Protein AF-A0A7D9EKH5-F1 (afdb_monomer)

Structure (mmCIF, N/CA/C/O backbone):
data_AF-A0A7D9EKH5-F1
#
_entry.id   AF-A0A7D9EKH5-F1
#
loop_
_atom_site.group_PDB
_atom_site.id
_atom_site.type_symbol
_atom_site.label_atom_id
_atom_site.label_alt_id
_atom_site.label_comp_id
_atom_site.label_asym_id
_atom_site.label_entity_id
_atom_site.label_seq_id
_atom_site.pdbx_PDB_ins_code
_atom_site.Cartn_x
_atom_site.Cartn_y
_atom_site.Cartn_z
_atom_site.occupancy
_atom_site.B_iso_or_equiv
_atom_site.auth_seq_id
_atom_site.auth_comp_id
_atom_site.auth_asym_id
_atom_site.auth_atom_id
_atom_site.pdbx_PDB_model_num
ATOM 1 N N . MET A 1 1 ? -16.645 55.909 6.758 1.00 36.16 1 MET A N 1
ATOM 2 C CA . MET A 1 1 ? -16.279 55.077 5.588 1.00 36.16 1 MET A CA 1
ATOM 3 C C . MET A 1 1 ? -15.658 53.780 6.092 1.00 36.16 1 MET A C 1
ATOM 5 O O . MET A 1 1 ? -14.509 53.797 6.507 1.00 36.16 1 MET A O 1
ATOM 9 N N . SER A 1 2 ? -16.418 52.683 6.138 1.00 38.28 2 SER A N 1
ATOM 10 C CA . SER A 1 2 ? -15.904 51.379 6.582 1.00 38.28 2 SER A CA 1
ATOM 11 C C . SER A 1 2 ? -15.621 50.520 5.350 1.00 38.28 2 SER A C 1
ATOM 13 O O . SER A 1 2 ? -16.537 50.198 4.596 1.00 38.28 2 SER A O 1
ATOM 15 N N . LYS A 1 3 ? -14.344 50.221 5.082 1.00 39.62 3 LYS A N 1
ATOM 16 C CA . LYS A 1 3 ? -13.941 49.350 3.969 1.00 39.62 3 LYS A CA 1
ATOM 17 C C . LYS A 1 3 ? -14.142 47.897 4.395 1.00 39.62 3 LYS A C 1
ATOM 19 O O . LYS A 1 3 ? -13.360 47.362 5.176 1.00 39.62 3 LYS A O 1
ATOM 24 N N . GLY A 1 4 ? -15.196 47.272 3.871 1.00 37.62 4 GLY A N 1
ATOM 25 C CA . GLY A 1 4 ? -15.455 45.844 4.022 1.00 37.62 4 GLY A CA 1
ATOM 26 C C . GLY A 1 4 ? -14.289 45.009 3.489 1.00 37.62 4 GLY A C 1
ATOM 27 O O . GLY A 1 4 ? -13.838 45.180 2.354 1.00 37.62 4 GLY A O 1
ATOM 28 N N . LYS A 1 5 ? -13.782 44.111 4.334 1.00 44.31 5 LYS A N 1
ATOM 29 C CA . LYS A 1 5 ? -12.710 43.169 4.012 1.00 44.31 5 LYS A CA 1
ATOM 30 C C . LYS A 1 5 ? -13.292 42.076 3.114 1.00 44.31 5 LYS A C 1
ATOM 32 O O . LYS A 1 5 ? -14.068 41.243 3.567 1.00 44.31 5 LYS A O 1
ATOM 37 N N . ARG A 1 6 ? -12.940 42.110 1.827 1.00 42.06 6 ARG A N 1
ATOM 38 C CA . ARG A 1 6 ? -13.351 41.116 0.828 1.00 42.06 6 ARG A CA 1
ATOM 39 C C . ARG A 1 6 ? -12.664 39.787 1.149 1.00 42.06 6 ARG A C 1
ATOM 41 O O . ARG A 1 6 ? -11.473 39.624 0.888 1.00 42.06 6 ARG A O 1
ATOM 48 N N . THR A 1 7 ? -13.393 38.855 1.753 1.00 42.66 7 THR A N 1
ATOM 49 C CA . THR A 1 7 ? -12.961 37.464 1.885 1.00 42.66 7 THR A CA 1
ATOM 50 C C . THR A 1 7 ? -12.875 36.859 0.488 1.00 42.66 7 THR A C 1
ATOM 52 O O . THR A 1 7 ? -13.834 36.849 -0.283 1.00 42.66 7 THR A O 1
ATOM 55 N N . LYS A 1 8 ? -11.676 36.407 0.121 1.00 43.56 8 LYS A N 1
ATOM 56 C CA . LYS A 1 8 ? -11.441 35.660 -1.110 1.00 43.56 8 LYS A CA 1
ATOM 57 C C . LYS A 1 8 ? -12.032 34.268 -0.904 1.00 43.56 8 LYS A C 1
ATOM 59 O O . LYS A 1 8 ? -11.394 33.414 -0.302 1.00 43.56 8 LYS A O 1
ATOM 64 N N . SER A 1 9 ? -13.272 34.081 -1.350 1.00 45.53 9 SER A N 1
ATOM 65 C CA . SER A 1 9 ? -13.870 32.761 -1.543 1.00 45.53 9 SER A CA 1
ATOM 66 C C . SER A 1 9 ? -12.926 31.951 -2.431 1.00 45.53 9 SER A C 1
ATOM 68 O O . SER A 1 9 ? -12.763 32.278 -3.607 1.00 45.53 9 SER A O 1
ATOM 70 N N . GLY A 1 10 ? -12.265 30.939 -1.869 1.00 43.47 10 GLY A N 1
ATOM 71 C CA . GLY A 1 10 ? -11.608 29.912 -2.669 1.00 43.47 10 GLY A CA 1
ATOM 72 C C . GLY A 1 10 ? -12.666 29.260 -3.552 1.00 43.47 10 GLY A C 1
ATOM 73 O O . GLY A 1 10 ? -13.739 28.903 -3.070 1.00 43.47 10 GLY A O 1
ATOM 74 N N . SER A 1 11 ? -12.417 29.197 -4.856 1.00 42.53 11 SER A N 1
ATOM 75 C CA . SER A 1 11 ? -13.322 28.535 -5.790 1.00 42.53 11 SER A CA 1
ATOM 76 C C . SER A 1 11 ? -13.381 27.047 -5.447 1.00 42.53 11 SER A C 1
ATOM 78 O O . SER A 1 11 ? -12.340 26.400 -5.335 1.00 42.53 11 SER A O 1
ATOM 80 N N . ALA A 1 12 ? -14.586 26.488 -5.319 1.00 50.44 12 ALA A N 1
ATOM 81 C CA . ALA A 1 12 ? -14.809 25.060 -5.076 1.00 50.44 12 ALA A CA 1
ATOM 82 C C . ALA A 1 12 ? -14.187 24.145 -6.158 1.00 50.44 12 ALA A C 1
ATOM 84 O O . ALA A 1 12 ? -14.105 22.935 -5.973 1.00 50.44 12 ALA A O 1
ATOM 85 N N . HIS A 1 13 ? -13.728 24.708 -7.283 1.00 46.59 13 HIS A N 1
ATOM 86 C CA . HIS A 1 13 ? -13.024 23.975 -8.334 1.00 46.59 13 HIS A CA 1
ATOM 87 C C . HIS A 1 13 ? -11.602 23.528 -7.968 1.00 46.59 13 HIS A C 1
ATOM 89 O O . HIS A 1 13 ? -11.183 22.479 -8.453 1.00 46.59 13 HIS A O 1
ATOM 95 N N . ASP A 1 14 ? -10.872 24.244 -7.107 1.00 52.69 14 ASP A N 1
ATOM 96 C CA . ASP A 1 14 ? -9.504 23.832 -6.744 1.00 52.69 14 ASP A CA 1
ATOM 97 C C . ASP A 1 14 ? -9.488 22.677 -5.726 1.00 52.69 14 ASP A C 1
ATOM 99 O O . ASP A 1 14 ? -8.579 21.847 -5.742 1.00 52.69 14 ASP A O 1
ATOM 103 N N . ILE A 1 15 ? -10.531 22.564 -4.894 1.00 56.22 15 ILE A N 1
ATOM 104 C CA . ILE A 1 15 ? -10.648 21.542 -3.836 1.00 56.22 15 ILE A CA 1
AT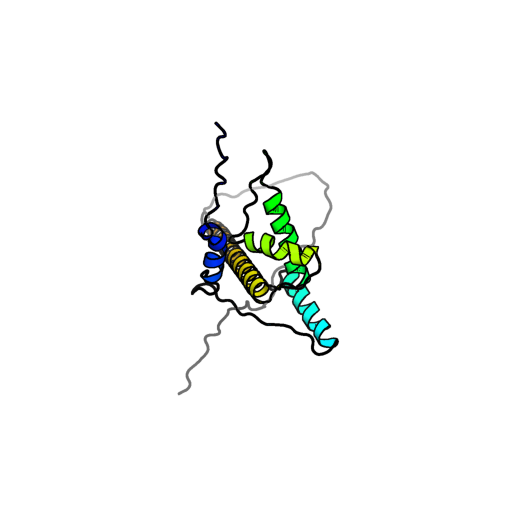OM 105 C C . ILE A 1 15 ? -10.763 20.120 -4.417 1.00 56.22 15 ILE A C 1
ATOM 107 O O . ILE A 1 15 ? -10.287 19.167 -3.804 1.00 56.22 15 ILE A O 1
ATOM 111 N N . ASN A 1 16 ? -11.299 19.978 -5.635 1.00 70.00 16 ASN A N 1
ATOM 112 C CA . ASN A 1 16 ? -11.576 18.675 -6.255 1.00 70.00 16 ASN A CA 1
ATOM 113 C C . ASN A 1 16 ? -10.519 18.233 -7.279 1.00 70.00 16 ASN A C 1
ATOM 115 O O . ASN A 1 16 ? -10.684 17.202 -7.934 1.00 70.00 16 ASN A O 1
ATOM 119 N N . LYS A 1 17 ? -9.437 19.000 -7.474 1.00 86.94 17 LYS A N 1
ATOM 120 C CA . LYS A 1 17 ? -8.462 18.699 -8.534 1.00 86.94 17 LYS A CA 1
ATOM 121 C C . LYS A 1 17 ? -7.712 17.388 -8.282 1.00 86.94 17 LYS A C 1
ATOM 123 O O . LYS A 1 17 ? -7.628 16.559 -9.187 1.00 86.94 17 LYS A O 1
ATOM 128 N N . TRP A 1 18 ? -7.188 17.196 -7.070 1.00 91.50 18 TRP A N 1
ATOM 129 C CA . TRP A 1 18 ? -6.483 15.964 -6.693 1.00 91.50 18 TRP A CA 1
ATOM 130 C C . TRP A 1 18 ? -7.432 14.759 -6.719 1.00 91.50 18 TRP A C 1
ATOM 132 O O . TRP A 1 18 ? -7.045 13.680 -7.155 1.00 91.50 18 TRP A O 1
ATOM 142 N N . GLU A 1 19 ? -8.689 14.956 -6.315 1.00 93.75 19 GLU A N 1
ATOM 143 C CA . GLU A 1 19 ? -9.693 13.898 -6.252 1.00 93.75 19 GLU A CA 1
ATOM 144 C C . GLU A 1 19 ? -10.082 13.415 -7.650 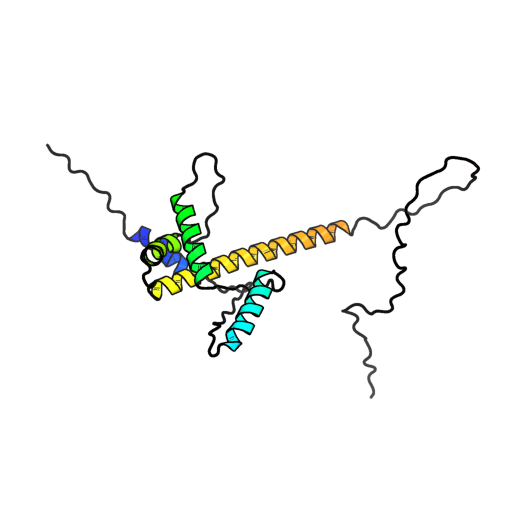1.00 93.75 19 GLU A C 1
ATOM 146 O O . GLU A 1 19 ? -10.019 12.218 -7.931 1.00 93.75 19 GLU A O 1
ATOM 151 N N . ASN A 1 20 ? -10.416 14.341 -8.554 1.00 94.25 20 ASN A N 1
ATOM 152 C CA . ASN A 1 20 ? -10.715 14.009 -9.945 1.00 94.25 20 ASN A CA 1
ATOM 153 C C . ASN A 1 20 ? -9.511 13.349 -10.627 1.00 94.25 20 ASN A C 1
ATOM 155 O O . ASN A 1 20 ? -9.676 12.346 -11.322 1.00 94.25 20 ASN A O 1
ATOM 159 N N . GLY A 1 21 ? -8.300 13.861 -10.375 1.00 95.62 21 GLY A N 1
ATOM 160 C CA . GLY A 1 21 ? -7.058 13.260 -10.860 1.00 95.62 21 GLY A CA 1
ATOM 161 C C . GLY A 1 21 ? -6.878 11.824 -10.364 1.00 95.62 21 GLY A C 1
ATOM 162 O O . GLY A 1 21 ? -6.653 10.922 -11.167 1.00 95.62 21 GLY A O 1
ATOM 163 N N . LEU A 1 22 ? -7.081 11.576 -9.069 1.00 96.38 22 LEU A N 1
ATOM 164 C CA . LEU A 1 22 ? -7.003 10.241 -8.478 1.00 96.38 22 LEU A CA 1
ATOM 165 C C . LEU A 1 22 ? -8.047 9.292 -9.080 1.00 96.38 22 LEU A C 1
ATOM 167 O O . LEU A 1 22 ? -7.736 8.140 -9.386 1.00 96.38 22 LEU A O 1
ATOM 171 N N . VAL A 1 23 ? -9.285 9.749 -9.281 1.00 94.94 23 VAL A N 1
ATOM 172 C CA . VAL A 1 23 ? -10.363 8.944 -9.882 1.00 94.94 23 VAL A CA 1
ATOM 173 C C . VAL A 1 23 ? -10.055 8.593 -11.338 1.00 94.94 23 VAL A C 1
ATOM 175 O O . VAL A 1 23 ? -10.292 7.454 -11.739 1.00 94.94 23 VAL A O 1
ATOM 178 N N . GLN A 1 24 ? -9.456 9.504 -12.101 1.00 95.38 24 GLN A N 1
ATOM 179 C CA . GLN A 1 24 ? -9.089 9.277 -13.502 1.00 95.38 24 GLN A CA 1
ATOM 180 C C . GLN A 1 24 ? -7.763 8.523 -13.675 1.00 95.38 24 GLN A C 1
ATOM 182 O O . GLN A 1 24 ? -7.551 7.896 -14.711 1.00 95.38 24 GLN A O 1
ATOM 187 N N . ALA A 1 25 ? -6.889 8.531 -12.666 1.00 95.25 25 ALA A N 1
ATOM 188 C CA . ALA A 1 25 ? -5.583 7.890 -12.738 1.00 95.25 25 ALA A CA 1
ATOM 189 C C . ALA A 1 25 ? -5.691 6.394 -13.072 1.00 95.25 25 ALA A C 1
ATOM 191 O O . ALA A 1 25 ? -6.472 5.643 -12.473 1.00 95.25 25 ALA A O 1
ATOM 192 N N . VAL A 1 26 ? -4.872 5.956 -14.024 1.00 92.56 26 VAL A N 1
ATOM 193 C CA . VAL A 1 26 ? -4.887 4.590 -14.543 1.00 92.56 26 VAL A CA 1
ATOM 194 C C . VAL A 1 26 ? -3.969 3.703 -13.702 1.00 92.56 26 VAL A C 1
ATOM 196 O O . VAL A 1 26 ? -2.755 3.909 -13.628 1.00 92.56 26 VAL A O 1
ATOM 199 N N . VAL A 1 27 ? -4.553 2.687 -13.064 1.00 90.75 27 VAL A N 1
ATOM 200 C CA . VAL A 1 27 ? -3.792 1.707 -12.271 1.00 90.75 27 VAL A CA 1
ATOM 201 C C . VAL A 1 27 ? -3.167 0.641 -13.173 1.00 90.75 27 VAL A C 1
ATOM 203 O O . VAL A 1 27 ? -2.002 0.317 -12.991 1.00 90.75 27 VAL A O 1
ATOM 206 N N . ASN A 1 28 ? -3.904 0.124 -14.159 1.00 90.50 28 ASN A N 1
ATOM 207 C CA . ASN A 1 28 ? -3.425 -0.912 -15.079 1.00 90.50 28 ASN A CA 1
ATOM 208 C C . ASN A 1 28 ? -2.967 -0.312 -16.406 1.00 90.50 28 ASN A C 1
ATOM 210 O O . ASN A 1 28 ? -3.762 0.315 -17.097 1.00 90.50 28 ASN A O 1
ATOM 214 N N . GLU A 1 29 ? -1.724 -0.570 -16.784 1.00 88.12 29 GLU A N 1
ATOM 215 C CA . GLU A 1 29 ? -1.131 -0.161 -18.057 1.00 88.12 29 GLU A CA 1
ATOM 216 C C . GLU A 1 29 ? -0.624 -1.385 -18.829 1.00 88.12 29 GLU A C 1
ATOM 218 O O . GLU A 1 29 ? -0.500 -2.484 -18.285 1.00 88.12 29 GLU A O 1
ATOM 223 N N . ASP A 1 30 ? -0.284 -1.207 -20.104 1.00 85.38 30 ASP A N 1
ATOM 224 C CA . ASP A 1 30 ? 0.171 -2.315 -20.954 1.00 85.38 30 ASP A CA 1
ATOM 225 C C . ASP A 1 30 ? 1.436 -2.994 -20.412 1.00 85.38 30 ASP A C 1
ATOM 227 O O . ASP A 1 30 ? 1.551 -4.221 -20.434 1.00 85.38 30 ASP A O 1
ATOM 231 N N . ALA A 1 31 ? 2.364 -2.201 -19.870 1.00 84.00 31 ALA A N 1
ATOM 232 C CA . ALA A 1 31 ? 3.624 -2.678 -19.305 1.00 84.00 31 ALA A CA 1
ATOM 233 C C . ALA A 1 31 ? 3.529 -3.081 -17.820 1.00 84.00 31 ALA A C 1
ATOM 235 O O . ALA A 1 31 ? 4.479 -3.661 -17.291 1.00 84.00 31 ALA A O 1
ATOM 236 N N . TRP A 1 32 ? 2.415 -2.778 -17.141 1.00 88.75 32 TRP A N 1
ATOM 237 C CA . TRP A 1 32 ? 2.241 -3.042 -15.712 1.00 88.75 32 TRP A CA 1
ATOM 238 C C . TRP A 1 32 ? 0.784 -3.353 -15.366 1.00 88.75 32 TRP A C 1
ATOM 240 O O . TRP A 1 32 ? -0.094 -2.497 -15.467 1.00 88.75 32 TRP A O 1
ATOM 250 N N . LYS A 1 33 ? 0.527 -4.578 -14.903 1.00 89.69 33 LYS A N 1
ATOM 251 C CA . LYS A 1 33 ? -0.813 -5.044 -14.529 1.00 89.69 33 LYS A CA 1
ATOM 252 C C . LYS A 1 33 ? -0.847 -5.436 -13.061 1.00 89.69 33 LYS A C 1
ATOM 254 O O . LYS A 1 33 ? 0.055 -6.120 -12.580 1.00 89.69 33 LYS A O 1
ATOM 259 N N . THR A 1 34 ? -1.913 -5.050 -12.370 1.00 89.94 34 THR A N 1
ATOM 260 C CA . THR A 1 34 ? -2.164 -5.434 -10.982 1.00 89.94 34 THR A CA 1
ATOM 261 C C . THR A 1 34 ? -3.163 -6.584 -10.894 1.00 89.94 34 THR A C 1
ATOM 263 O O . THR A 1 34 ? -4.104 -6.677 -11.679 1.00 89.94 34 THR A O 1
ATOM 266 N N . CYS A 1 35 ? -2.962 -7.462 -9.915 1.00 91.62 35 CYS A N 1
ATOM 267 C CA . CYS A 1 35 ? -3.921 -8.478 -9.496 1.00 91.62 35 CYS A CA 1
ATOM 268 C C . CYS A 1 35 ? -4.138 -8.301 -7.994 1.00 91.62 35 CYS A C 1
ATOM 270 O O . CYS A 1 35 ? -3.179 -8.353 -7.224 1.00 91.62 35 CYS A O 1
ATOM 272 N N . VAL A 1 36 ? -5.386 -8.072 -7.587 1.00 91.94 36 VAL A N 1
ATOM 273 C CA . VAL A 1 36 ? -5.743 -7.812 -6.189 1.00 91.94 36 VAL A CA 1
ATOM 274 C C . VAL A 1 36 ? -6.488 -9.018 -5.638 1.00 91.94 36 VAL A C 1
ATOM 276 O O . VAL A 1 36 ? -7.474 -9.460 -6.222 1.00 91.94 36 VAL A O 1
ATOM 279 N N . PHE A 1 37 ? -6.021 -9.527 -4.500 1.00 92.62 37 PHE A N 1
ATOM 280 C CA . PHE A 1 37 ? -6.654 -10.616 -3.763 1.00 92.62 37 PHE A CA 1
ATOM 281 C C . PHE A 1 37 ? -6.992 -10.130 -2.358 1.00 92.62 37 PHE A C 1
ATOM 283 O O . PHE A 1 37 ? -6.148 -9.538 -1.685 1.00 92.62 37 PHE A O 1
ATOM 290 N N . PHE A 1 38 ? -8.216 -10.400 -1.914 1.00 90.81 38 PHE A N 1
ATOM 291 C CA . PHE A 1 38 ? -8.628 -10.167 -0.536 1.00 90.81 38 PHE A CA 1
ATOM 292 C C . PHE A 1 38 ? -8.430 -11.456 0.249 1.00 90.81 38 PHE A C 1
ATOM 294 O O . PHE A 1 38 ? -8.993 -12.493 -0.096 1.00 90.81 38 PHE A O 1
ATOM 301 N N . LEU A 1 39 ? -7.607 -11.389 1.291 1.00 90.62 39 LEU A N 1
ATOM 302 C CA . LEU A 1 39 ? -7.389 -12.497 2.209 1.00 90.62 39 LEU A CA 1
ATOM 303 C C . LEU A 1 39 ? -8.219 -12.233 3.461 1.00 90.62 39 LEU A C 1
ATOM 305 O O . LEU A 1 39 ? -7.976 -11.261 4.173 1.00 90.62 39 LEU A O 1
ATOM 309 N N . ILE A 1 40 ? -9.216 -13.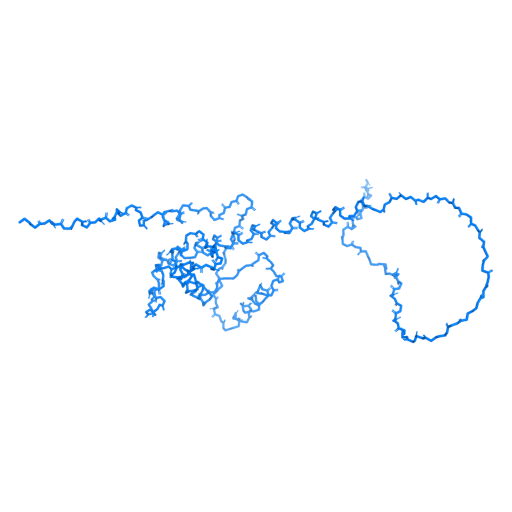082 3.695 1.00 87.62 40 ILE A N 1
ATOM 310 C CA . ILE A 1 40 ? -10.094 -13.024 4.863 1.00 87.62 40 ILE A CA 1
ATOM 311 C C . ILE A 1 40 ? -9.972 -14.374 5.563 1.00 87.62 40 ILE A C 1
ATOM 313 O O . ILE A 1 40 ? -10.188 -15.410 4.937 1.00 87.62 40 ILE A O 1
ATOM 317 N N . SER A 1 41 ? -9.595 -14.364 6.841 1.00 90.75 41 SER A N 1
ATOM 318 C CA . SER A 1 41 ? -9.585 -15.576 7.663 1.00 90.75 41 SER A CA 1
ATOM 319 C C . SER A 1 41 ? -11.027 -16.004 7.934 1.00 90.75 41 SER A C 1
ATOM 321 O O . SER A 1 41 ? -11.815 -15.228 8.471 1.00 90.75 41 SER A O 1
ATOM 323 N N . ASN A 1 42 ? -11.372 -17.229 7.537 1.00 92.19 42 ASN A N 1
ATOM 324 C CA . ASN A 1 42 ? -12.648 -17.863 7.867 1.00 92.19 42 ASN A CA 1
ATOM 325 C C . ASN A 1 42 ? -12.503 -18.743 9.118 1.00 92.19 42 ASN A C 1
ATOM 327 O O . ASN A 1 42 ? -13.442 -18.904 9.893 1.00 92.19 42 ASN A O 1
ATOM 331 N N . LYS A 1 43 ? -11.306 -19.305 9.326 1.00 94.38 43 LYS A N 1
ATOM 332 C CA . LYS A 1 43 ? -10.940 -20.084 10.512 1.00 94.38 43 LYS A CA 1
ATOM 333 C C . LYS A 1 43 ? -9.612 -19.602 11.105 1.00 94.38 43 LYS A C 1
ATOM 335 O O . LYS A 1 43 ? -8.793 -19.042 10.368 1.00 94.38 43 LYS A O 1
ATOM 340 N N . PRO A 1 44 ? -9.354 -19.832 12.408 1.00 90.31 44 PRO A N 1
ATOM 341 C CA . PRO A 1 44 ? -8.112 -19.418 13.059 1.00 90.31 44 PRO A CA 1
ATOM 342 C C . PRO A 1 44 ? -6.844 -19.881 12.332 1.00 90.31 44 PRO A C 1
ATOM 344 O O . PRO A 1 44 ? -5.882 -19.118 12.255 1.00 90.31 44 PRO A O 1
ATOM 347 N N . GLU A 1 45 ? -6.858 -21.079 11.746 1.00 92.62 45 GLU A N 1
ATOM 348 C CA . GLU A 1 45 ? -5.727 -21.673 11.027 1.00 92.62 45 GLU A CA 1
ATOM 349 C C . GLU A 1 45 ? -5.349 -20.884 9.765 1.00 92.62 45 GLU A C 1
ATOM 351 O O . GLU A 1 45 ? -4.170 -20.822 9.408 1.00 92.62 45 GLU A O 1
ATOM 356 N N . ASP A 1 46 ? -6.312 -20.208 9.128 1.00 93.81 46 ASP A N 1
ATOM 357 C CA . ASP A 1 46 ? -6.053 -19.366 7.956 1.00 93.81 46 ASP A CA 1
ATOM 358 C C . ASP A 1 46 ? -5.085 -18.228 8.305 1.00 93.81 46 ASP A C 1
ATOM 360 O O . ASP A 1 46 ? -4.253 -17.840 7.483 1.00 93.81 46 ASP A O 1
ATOM 364 N N . ASN A 1 47 ? -5.131 -17.728 9.548 1.00 92.12 47 ASN A N 1
ATOM 365 C CA . ASN A 1 47 ? -4.230 -16.669 10.003 1.00 92.12 47 ASN A CA 1
ATOM 366 C C . ASN A 1 47 ? -2.770 -17.117 9.975 1.00 92.12 47 ASN A C 1
ATOM 368 O O . ASN A 1 47 ? -1.897 -16.304 9.690 1.00 92.12 47 ASN A O 1
ATOM 372 N N . VAL A 1 48 ? -2.489 -18.404 10.207 1.00 93.50 48 VAL A N 1
ATOM 373 C CA . VAL A 1 48 ? -1.123 -18.937 10.117 1.00 93.50 48 VAL A CA 1
ATOM 374 C C . VAL A 1 48 ? -0.604 -18.794 8.685 1.00 93.50 48 VAL A C 1
ATOM 376 O O . VAL A 1 48 ? 0.490 -18.272 8.470 1.00 93.50 48 VAL A O 1
ATO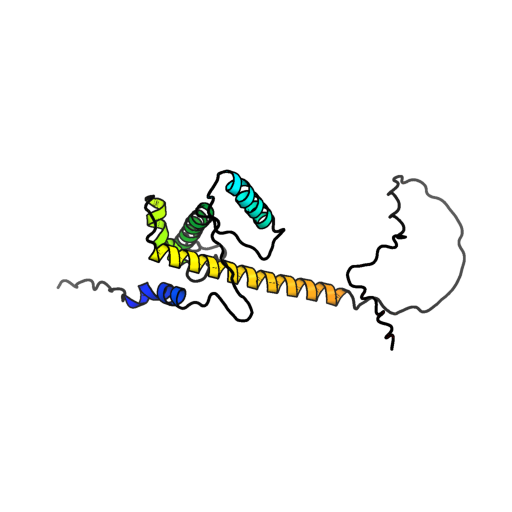M 379 N N . LEU A 1 49 ? -1.410 -19.176 7.691 1.00 91.44 49 LEU A N 1
ATOM 380 C CA . LEU A 1 49 ? -1.043 -19.081 6.275 1.00 91.44 49 LEU A CA 1
ATOM 381 C C . LEU A 1 49 ? -0.948 -17.629 5.788 1.00 91.44 49 LEU A C 1
ATOM 383 O O . LEU A 1 49 ? -0.030 -17.289 5.035 1.00 91.44 49 LEU A O 1
ATOM 387 N N . ILE A 1 50 ? -1.865 -16.764 6.231 1.00 92.81 50 ILE A N 1
ATOM 388 C CA . ILE A 1 50 ? -1.847 -15.327 5.925 1.00 92.81 50 ILE A CA 1
ATOM 389 C C . ILE A 1 50 ? -0.582 -14.682 6.505 1.00 92.81 50 ILE A C 1
ATOM 391 O O . ILE A 1 50 ? 0.110 -13.950 5.796 1.00 92.81 50 ILE A O 1
ATOM 395 N N . ASN A 1 51 ? -0.226 -15.007 7.750 1.00 92.12 51 ASN A N 1
ATOM 396 C CA . ASN A 1 51 ? 0.961 -14.469 8.413 1.00 92.12 51 ASN A CA 1
ATOM 397 C C . ASN A 1 51 ? 2.257 -14.927 7.737 1.00 92.12 51 ASN A C 1
ATOM 399 O O . ASN A 1 51 ? 3.105 -14.088 7.440 1.00 92.12 51 ASN A O 1
ATOM 403 N N . ILE A 1 52 ? 2.384 -16.218 7.404 1.00 91.62 52 ILE A N 1
ATOM 404 C CA . ILE A 1 52 ? 3.545 -16.741 6.661 1.00 91.62 52 ILE A CA 1
ATOM 405 C C . ILE A 1 52 ? 3.669 -16.045 5.304 1.00 91.62 52 ILE A C 1
ATOM 407 O O . ILE A 1 52 ? 4.749 -15.596 4.918 1.00 91.62 52 ILE A O 1
ATOM 411 N N . SER A 1 53 ? 2.555 -15.913 4.577 1.00 90.50 53 SER A N 1
ATOM 412 C CA . SER A 1 53 ? 2.538 -15.196 3.298 1.00 90.50 53 SER A CA 1
ATOM 413 C C . SER A 1 53 ? 3.002 -13.750 3.476 1.00 90.50 53 SER A C 1
ATOM 415 O O . SER A 1 53 ? 3.771 -13.240 2.658 1.00 90.50 53 SER A O 1
ATOM 417 N N . SER A 1 54 ? 2.595 -13.118 4.579 1.00 91.12 54 SER A N 1
ATOM 418 C CA . SER A 1 54 ? 2.987 -11.757 4.920 1.00 91.12 54 SER A CA 1
ATOM 419 C C . SER A 1 54 ? 4.465 -11.583 5.214 1.00 91.12 54 SER A C 1
ATOM 421 O O . SER A 1 54 ? 5.114 -10.681 4.672 1.00 91.12 54 SER A O 1
ATOM 423 N N . GLU A 1 55 ? 5.035 -12.496 5.984 1.00 91.62 55 GLU A N 1
ATOM 424 C CA . GLU A 1 55 ? 6.449 -12.492 6.329 1.00 91.62 55 GLU A CA 1
ATOM 425 C C . GLU A 1 55 ? 7.342 -12.717 5.098 1.00 91.62 55 GLU A C 1
ATOM 427 O O . GLU A 1 55 ? 8.300 -11.978 4.854 1.00 91.62 55 GLU A O 1
ATOM 432 N N . VAL A 1 56 ? 6.988 -13.679 4.243 1.00 92.19 56 VAL A N 1
ATOM 433 C CA . VAL A 1 56 ? 7.739 -13.990 3.015 1.00 92.19 56 VAL A CA 1
ATOM 434 C C . VAL A 1 56 ? 7.747 -12.810 2.034 1.00 92.19 56 VAL A C 1
ATOM 436 O O . VAL A 1 56 ? 8.730 -12.582 1.322 1.00 92.19 56 VAL A O 1
ATOM 439 N N . ILE A 1 57 ? 6.660 -12.040 1.981 1.00 91.81 57 ILE A N 1
ATOM 440 C CA . ILE A 1 57 ? 6.591 -10.828 1.158 1.00 91.81 57 ILE A CA 1
ATOM 441 C C . ILE A 1 57 ? 7.421 -9.707 1.798 1.00 91.81 57 ILE A C 1
ATOM 443 O O . ILE A 1 57 ? 8.213 -9.063 1.109 1.00 91.81 57 ILE A O 1
ATOM 447 N N . SER A 1 58 ? 7.315 -9.533 3.117 1.00 87.25 58 SER A N 1
ATOM 448 C CA . SER A 1 58 ? 8.016 -8.486 3.876 1.00 87.25 58 SER A CA 1
ATOM 449 C C . SER A 1 58 ? 9.541 -8.645 3.876 1.00 87.25 58 SER A C 1
ATOM 451 O O . SER A 1 58 ? 10.265 -7.654 3.831 1.00 87.25 58 SER A O 1
ATOM 453 N N . THR A 1 59 ? 10.048 -9.881 3.851 1.00 88.06 59 THR A N 1
ATOM 454 C CA . THR A 1 59 ? 11.492 -10.181 3.734 1.00 88.06 59 THR A CA 1
ATOM 455 C C . THR A 1 59 ? 12.072 -9.874 2.349 1.00 88.06 59 THR A C 1
ATOM 457 O O . THR A 1 59 ? 13.284 -9.943 2.150 1.00 88.06 59 THR A O 1
ATOM 460 N N . GLY A 1 60 ? 11.231 -9.552 1.360 1.00 84.12 60 GLY A N 1
ATOM 461 C CA . GLY A 1 60 ? 11.667 -9.265 -0.006 1.00 84.12 60 GLY A CA 1
ATOM 462 C C . GLY A 1 60 ? 12.044 -10.505 -0.824 1.00 84.12 60 GLY A C 1
ATOM 463 O O . GLY A 1 60 ? 12.489 -10.365 -1.968 1.00 84.12 60 GLY A O 1
ATOM 464 N N . LEU A 1 61 ? 11.824 -11.717 -0.294 1.00 84.88 61 LEU A N 1
ATOM 465 C CA . LEU A 1 61 ? 11.974 -12.972 -1.042 1.00 84.88 61 LEU A CA 1
ATOM 466 C C . LEU A 1 61 ? 11.019 -13.017 -2.244 1.00 84.88 61 LEU A C 1
ATOM 468 O O . LEU A 1 61 ? 11.369 -13.521 -3.313 1.00 84.88 61 LEU A O 1
ATOM 472 N N . ARG A 1 62 ? 9.818 -12.445 -2.093 1.00 85.62 62 ARG A N 1
ATOM 473 C CA . ARG A 1 62 ? 8.787 -12.373 -3.137 1.00 85.62 62 ARG A CA 1
ATOM 474 C C . ARG A 1 62 ? 8.577 -10.941 -3.608 1.00 85.62 62 ARG A C 1
ATOM 476 O O . ARG A 1 62 ? 7.590 -10.296 -3.289 1.00 85.62 62 ARG A O 1
ATOM 483 N N . LYS A 1 63 ? 9.504 -10.470 -4.443 1.00 82.94 63 LYS A N 1
ATOM 484 C CA . LYS A 1 63 ? 9.548 -9.082 -4.932 1.00 82.94 63 LYS A CA 1
ATOM 485 C C . LYS A 1 63 ? 8.272 -8.649 -5.670 1.00 82.94 63 LYS A C 1
ATOM 487 O O . LYS A 1 63 ? 7.835 -7.520 -5.505 1.00 82.94 63 LYS A O 1
ATOM 492 N N . LEU A 1 64 ? 7.637 -9.514 -6.457 1.00 86.44 64 LEU A N 1
ATOM 493 C CA . LEU A 1 64 ? 6.456 -9.134 -7.254 1.00 86.44 64 LEU A CA 1
ATOM 494 C C . LEU A 1 64 ? 5.154 -9.014 -6.447 1.00 86.44 64 LEU A C 1
ATOM 496 O O . LEU A 1 64 ? 4.118 -8.683 -7.010 1.00 86.44 64 LEU A O 1
ATOM 500 N N . PHE A 1 65 ? 5.195 -9.299 -5.149 1.00 91.12 65 PHE A N 1
ATOM 501 C CA . PHE A 1 65 ? 4.030 -9.245 -4.283 1.00 91.12 65 PHE A CA 1
ATOM 502 C C . PHE A 1 65 ? 4.151 -8.065 -3.324 1.00 91.12 65 PHE A C 1
ATOM 504 O O . PHE A 1 65 ? 5.242 -7.621 -2.969 1.00 91.12 65 PHE A O 1
ATOM 511 N N . SER A 1 66 ? 3.010 -7.528 -2.919 1.00 92.12 66 SER A N 1
ATOM 512 C CA . SER A 1 66 ? 2.910 -6.462 -1.930 1.00 92.12 66 SER A CA 1
ATOM 513 C C . SER A 1 66 ? 1.686 -6.713 -1.073 1.00 92.12 66 SER A C 1
ATOM 515 O O . SER A 1 66 ? 0.696 -7.260 -1.555 1.00 92.12 66 SER A O 1
ATOM 517 N N . ILE A 1 67 ? 1.767 -6.318 0.192 1.00 92.69 67 ILE A N 1
ATOM 518 C CA . ILE A 1 67 ? 0.670 -6.452 1.145 1.00 92.69 67 ILE A CA 1
ATOM 519 C C . ILE A 1 67 ? 0.201 -5.077 1.566 1.00 92.69 67 ILE A C 1
ATOM 521 O O . ILE A 1 67 ? 0.986 -4.140 1.723 1.00 92.69 67 ILE A O 1
ATOM 525 N N . ILE A 1 68 ? -1.111 -4.980 1.721 1.00 93.62 68 ILE A N 1
ATOM 526 C CA . ILE A 1 68 ? -1.792 -3.821 2.264 1.00 93.62 68 ILE A CA 1
ATOM 527 C C . ILE A 1 68 ? -2.582 -4.342 3.462 1.00 93.62 68 ILE A C 1
ATOM 529 O O . ILE A 1 68 ? -3.645 -4.931 3.284 1.00 93.62 68 ILE A O 1
ATOM 533 N N . SER A 1 69 ? -2.046 -4.171 4.672 1.00 92.88 69 SER A N 1
ATOM 534 C CA . SER A 1 69 ? -2.823 -4.387 5.897 1.00 92.88 69 SER A CA 1
ATOM 535 C C . SER A 1 69 ? -3.509 -3.086 6.313 1.00 92.88 69 SER A C 1
ATOM 537 O O . SER A 1 69 ? -3.044 -1.992 5.966 1.00 92.88 69 SER A O 1
ATOM 539 N N . LYS A 1 70 ? -4.609 -3.193 7.068 1.00 91.75 70 LYS A N 1
ATOM 540 C CA . LYS A 1 70 ? -5.313 -2.020 7.605 1.00 91.75 70 LYS A CA 1
ATOM 541 C C . LYS A 1 70 ? -4.365 -1.207 8.484 1.00 91.75 70 LYS A C 1
ATOM 543 O O . LYS A 1 70 ? -4.215 -0.009 8.284 1.00 91.75 70 LYS A O 1
ATOM 548 N N . GLU A 1 71 ? -3.657 -1.864 9.391 1.00 92.44 71 GLU A N 1
ATOM 549 C CA . GLU A 1 71 ? -2.730 -1.247 10.344 1.00 92.44 71 GLU A CA 1
ATOM 550 C C . GLU A 1 71 ? -1.619 -0.482 9.619 1.00 92.44 71 GLU A C 1
ATOM 552 O O . GLU A 1 71 ? -1.343 0.675 9.946 1.00 92.44 71 GLU A O 1
ATOM 557 N N . GLN A 1 72 ? -1.016 -1.099 8.597 1.00 93.50 72 GLN A N 1
ATOM 558 C CA . GLN A 1 72 ? 0.021 -0.461 7.795 1.00 93.50 72 GLN A CA 1
ATOM 559 C C . GLN A 1 72 ? -0.528 0.747 7.033 1.00 93.50 72 GLN A C 1
ATOM 561 O O . GLN A 1 72 ? 0.100 1.805 7.038 1.00 93.50 72 GLN A O 1
ATOM 566 N N . LEU A 1 73 ? -1.695 0.610 6.400 1.00 95.75 73 LEU A N 1
ATOM 567 C CA . LEU A 1 73 ? -2.311 1.689 5.633 1.00 95.75 73 LEU A CA 1
ATOM 568 C C . LEU A 1 73 ? -2.622 2.902 6.521 1.00 95.75 73 LEU A C 1
ATOM 570 O O . LEU A 1 73 ? -2.289 4.028 6.160 1.00 95.75 73 LEU A O 1
ATOM 574 N N . LEU A 1 74 ? -3.195 2.680 7.708 1.00 95.62 74 LEU A N 1
ATOM 575 C CA . LEU A 1 74 ? -3.513 3.757 8.651 1.00 95.62 74 LEU A CA 1
ATOM 576 C C . LEU A 1 74 ? -2.252 4.435 9.205 1.00 95.62 74 LEU A C 1
ATOM 578 O O . LEU A 1 74 ? -2.234 5.654 9.381 1.00 95.62 74 LEU A O 1
ATOM 582 N N . LYS A 1 75 ? -1.184 3.669 9.458 1.00 95.62 75 LYS A N 1
ATOM 583 C CA . LYS A 1 75 ? 0.112 4.225 9.868 1.00 95.62 75 LYS A CA 1
ATOM 584 C C . LYS A 1 75 ? 0.704 5.118 8.777 1.00 95.62 75 LYS A C 1
ATOM 586 O O . LYS A 1 75 ? 1.08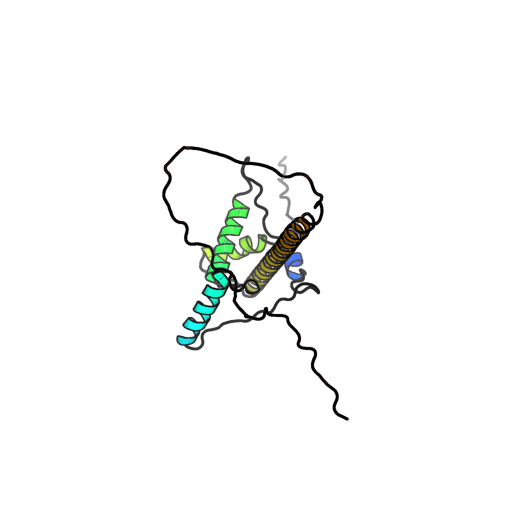7 6.249 9.063 1.00 95.62 75 LYS A O 1
ATOM 591 N N . GLU A 1 76 ? 0.724 4.640 7.535 1.00 94.81 76 GLU A N 1
ATOM 592 C CA . GLU A 1 76 ? 1.228 5.409 6.394 1.00 94.81 76 GLU A CA 1
ATOM 593 C C . GLU A 1 76 ? 0.449 6.717 6.197 1.00 94.81 76 GLU A C 1
ATOM 595 O O . GLU A 1 76 ? 1.063 7.752 5.950 1.00 94.81 76 GLU A O 1
ATOM 600 N N . VAL A 1 77 ? -0.878 6.711 6.382 1.00 96.06 77 VAL A N 1
ATOM 601 C CA . VAL A 1 77 ? -1.695 7.938 6.339 1.00 96.06 77 VAL A CA 1
ATOM 602 C C . VAL A 1 77 ? -1.228 8.960 7.376 1.00 96.06 77 VAL A C 1
ATOM 604 O O . VAL A 1 77 ? -1.054 10.132 7.039 1.00 96.06 77 VAL A O 1
ATOM 607 N N . LYS A 1 78 ? -0.982 8.538 8.625 1.00 94.88 78 LYS A N 1
ATOM 608 C CA . LYS A 1 78 ? -0.472 9.438 9.674 1.00 94.88 78 LYS A CA 1
ATOM 609 C C . LYS A 1 78 ? 0.901 10.003 9.313 1.00 94.88 78 LYS A C 1
ATOM 611 O O . LYS A 1 78 ? 1.132 11.199 9.498 1.00 94.88 78 LYS A O 1
ATOM 616 N N . ASP A 1 79 ? 1.786 9.162 8.782 1.00 93.12 79 ASP A N 1
ATOM 617 C CA . ASP A 1 79 ? 3.140 9.555 8.390 1.00 93.12 79 ASP A CA 1
ATOM 618 C C . ASP A 1 79 ? 3.118 10.570 7.237 1.00 93.12 79 ASP A C 1
ATOM 620 O O . ASP A 1 79 ? 3.772 11.614 7.317 1.00 93.12 79 ASP A O 1
ATOM 624 N N . PHE A 1 80 ? 2.316 10.321 6.198 1.00 93.38 80 PHE A N 1
ATOM 625 C CA . PHE A 1 80 ? 2.163 11.242 5.072 1.00 93.38 80 PHE A CA 1
ATOM 626 C C . PHE A 1 80 ? 1.499 12.553 5.481 1.00 93.38 80 PHE A C 1
ATOM 628 O O . PHE A 1 80 ? 2.002 13.618 5.133 1.00 93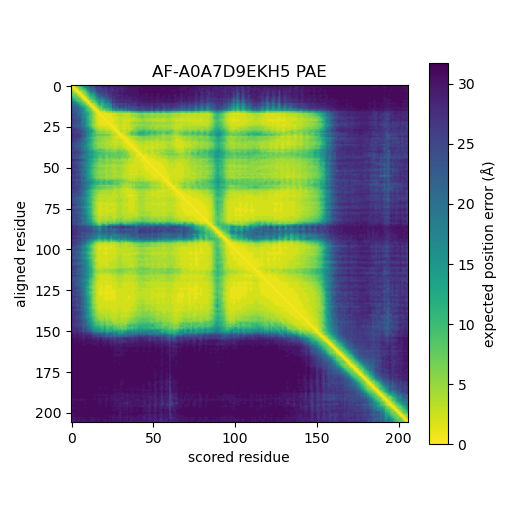.38 80 PHE A O 1
ATOM 635 N N . ALA A 1 81 ? 0.428 12.509 6.271 1.00 90.38 81 ALA A N 1
ATOM 636 C CA . ALA A 1 81 ? -0.238 13.728 6.712 1.00 90.38 81 ALA A CA 1
ATOM 637 C C . ALA A 1 81 ? 0.661 14.583 7.624 1.00 90.38 81 ALA A C 1
ATOM 639 O O . ALA A 1 81 ? 0.666 15.811 7.533 1.00 90.38 81 ALA A O 1
ATOM 640 N N . LYS A 1 82 ? 1.500 13.950 8.455 1.00 88.69 82 LYS A N 1
ATOM 641 C CA . LYS A 1 82 ? 2.550 14.654 9.203 1.00 88.69 82 LYS A CA 1
ATOM 642 C C . LYS A 1 82 ? 3.586 15.276 8.267 1.00 88.69 82 LYS A C 1
ATOM 644 O O . LYS A 1 82 ? 3.999 16.410 8.501 1.00 88.69 82 LYS A O 1
ATOM 649 N N . ALA A 1 83 ? 4.000 14.558 7.222 1.00 87.00 83 ALA A N 1
ATOM 650 C CA . ALA A 1 83 ? 4.955 15.063 6.241 1.00 87.00 83 ALA A CA 1
ATOM 651 C C . ALA A 1 83 ? 4.421 16.308 5.512 1.00 87.00 83 ALA A C 1
ATOM 653 O O . ALA A 1 83 ? 5.165 17.283 5.400 1.00 87.00 83 ALA A O 1
ATOM 654 N N . ILE A 1 84 ? 3.138 16.319 5.123 1.00 84.62 84 ILE A N 1
ATOM 655 C CA . ILE A 1 84 ? 2.474 17.481 4.506 1.00 84.62 84 ILE A CA 1
ATOM 656 C C . ILE A 1 84 ? 2.465 18.679 5.467 1.00 84.62 84 ILE A C 1
ATOM 658 O O . ILE A 1 84 ? 2.947 19.758 5.120 1.00 84.62 84 ILE A O 1
ATOM 662 N N . GLY A 1 85 ? 2.009 18.479 6.710 1.00 76.00 85 GLY A N 1
ATOM 663 C CA . GLY A 1 85 ? 1.938 19.548 7.716 1.00 76.00 85 GLY A CA 1
ATOM 664 C C . GLY A 1 85 ? 3.303 20.083 8.169 1.00 76.00 85 GLY A C 1
ATOM 665 O O . GLY A 1 85 ? 3.406 21.210 8.646 1.00 76.00 85 GLY A O 1
ATOM 666 N N . SER A 1 86 ? 4.372 19.301 7.998 1.00 71.06 86 SER A N 1
ATOM 667 C CA . SER A 1 86 ? 5.742 19.679 8.371 1.00 71.06 86 SER A CA 1
ATOM 668 C C . SER A 1 86 ? 6.506 20.477 7.305 1.00 71.06 86 SER A C 1
ATOM 670 O O . SER A 1 86 ? 7.726 20.609 7.434 1.00 71.06 86 SER A O 1
ATOM 672 N N . GLY A 1 87 ? 5.790 20.984 6.285 1.00 57.25 87 GLY A N 1
ATOM 673 C CA . GLY A 1 87 ? 6.249 21.816 5.165 1.00 57.25 87 GLY A CA 1
ATOM 674 C C . GLY A 1 87 ? 7.695 22.287 5.278 1.00 57.25 87 GLY A C 1
ATOM 675 O O . GLY A 1 87 ? 7.999 23.154 6.094 1.00 57.25 87 GLY A O 1
ATOM 676 N N . GLY A 1 88 ? 8.565 21.664 4.471 1.00 55.66 88 GLY A N 1
ATOM 677 C CA . GLY A 1 88 ? 10.027 21.754 4.497 1.00 55.66 88 GLY A CA 1
ATOM 678 C C . GLY A 1 88 ? 10.585 23.012 5.157 1.00 55.66 88 GLY A C 1
ATOM 679 O O . GLY A 1 88 ? 10.789 24.035 4.507 1.00 55.66 88 GLY A O 1
ATOM 680 N N . GLY A 1 89 ? 10.863 22.918 6.460 1.00 50.06 89 GLY A N 1
ATOM 681 C CA . GLY A 1 89 ? 11.608 23.951 7.169 1.00 50.06 89 GLY A CA 1
ATOM 682 C C . GLY A 1 89 ? 12.938 24.207 6.460 1.00 50.06 89 GLY A C 1
ATOM 683 O O . GLY A 1 89 ? 13.586 23.261 5.999 1.00 50.06 89 GLY A O 1
ATOM 684 N N . LYS A 1 90 ? 13.332 25.485 6.359 1.00 47.56 90 LYS A N 1
ATOM 685 C CA . LYS A 1 90 ? 14.590 25.920 5.730 1.00 47.56 90 LYS A CA 1
ATOM 686 C C . LYS A 1 90 ? 15.740 25.000 6.165 1.00 47.56 90 LYS A C 1
ATOM 688 O O . LYS A 1 90 ? 16.078 24.956 7.342 1.00 47.56 90 LYS A O 1
ATOM 693 N N . GLY A 1 91 ? 16.308 24.259 5.213 1.00 58.72 91 GLY A N 1
ATOM 694 C CA . GLY A 1 91 ? 17.446 23.360 5.438 1.00 58.72 91 GLY A CA 1
ATOM 695 C C . GLY A 1 91 ? 17.135 21.859 5.460 1.00 58.72 91 GLY A C 1
ATOM 696 O O . GLY A 1 91 ? 18.077 21.072 5.500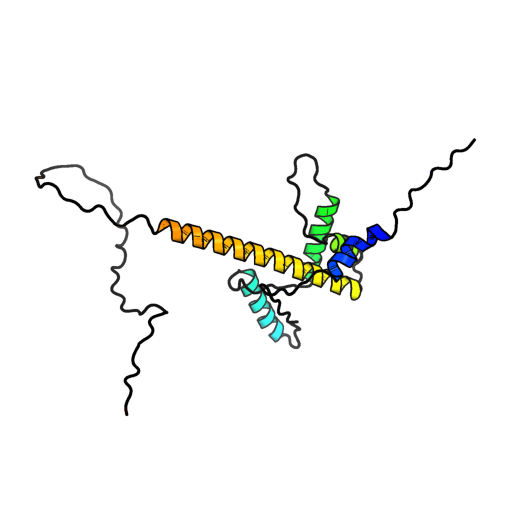 1.00 58.72 91 GLY A O 1
ATOM 697 N N . LYS A 1 92 ? 15.867 21.425 5.390 1.00 59.25 92 LYS A N 1
ATOM 698 C CA . LYS A 1 92 ? 15.534 20.004 5.172 1.00 59.25 92 LYS A CA 1
ATOM 699 C C . LYS A 1 92 ? 15.379 19.705 3.675 1.00 59.25 92 LYS A C 1
ATOM 701 O O . LYS A 1 92 ? 14.778 20.518 2.971 1.00 59.25 92 LYS A O 1
ATOM 706 N N . PRO A 1 93 ? 15.893 18.563 3.176 1.00 56.47 93 PRO A N 1
ATOM 707 C CA . PRO A 1 93 ? 15.663 18.158 1.794 1.00 56.47 93 PRO A CA 1
ATOM 708 C C . PRO A 1 93 ? 14.158 18.086 1.5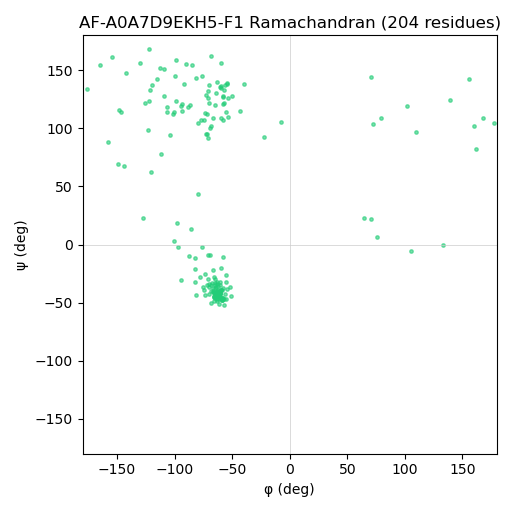32 1.00 56.47 93 PRO A C 1
ATOM 710 O O . PRO A 1 93 ? 13.400 17.612 2.383 1.00 56.47 93 PRO A O 1
ATOM 713 N N . ALA A 1 94 ? 13.730 18.589 0.372 1.00 61.03 94 ALA A N 1
ATOM 714 C CA . ALA A 1 94 ? 12.333 18.547 -0.031 1.00 61.03 94 ALA A CA 1
ATOM 715 C C . ALA A 1 94 ? 11.856 17.090 0.002 1.00 61.03 94 ALA A C 1
ATOM 717 O O . ALA A 1 94 ? 12.352 16.248 -0.749 1.00 61.03 94 ALA A O 1
ATOM 718 N N . VAL A 1 95 ? 10.922 16.782 0.903 1.00 67.81 95 VAL A N 1
ATOM 719 C CA . VAL A 1 95 ? 10.286 15.468 0.936 1.00 67.81 95 VAL A CA 1
ATOM 720 C C . VAL A 1 95 ? 9.468 15.367 -0.343 1.00 67.81 95 VAL A C 1
ATOM 722 O O . VAL A 1 95 ? 8.476 16.075 -0.503 1.00 67.81 95 VAL A O 1
ATOM 725 N N . LYS A 1 96 ? 9.911 14.529 -1.285 1.00 81.75 96 LYS A N 1
ATOM 726 C CA . LYS A 1 96 ? 9.137 14.236 -2.491 1.00 81.75 96 LYS A CA 1
ATOM 727 C C . LYS A 1 96 ? 7.915 13.430 -2.063 1.00 81.75 96 LYS A C 1
ATOM 729 O O . LYS A 1 96 ? 8.021 12.237 -1.781 1.00 81.75 96 LYS A O 1
ATOM 734 N N . LEU A 1 97 ? 6.780 14.106 -1.953 1.00 89.62 97 LEU A N 1
ATOM 735 C CA . LEU A 1 97 ? 5.522 13.469 -1.606 1.00 89.62 97 LEU A CA 1
ATOM 736 C C . LEU A 1 97 ? 4.960 12.714 -2.821 1.00 89.62 97 LEU A C 1
ATOM 738 O O . LEU A 1 97 ? 5.157 13.161 -3.956 1.00 89.62 97 LEU A O 1
ATOM 742 N N . PRO A 1 98 ? 4.291 11.568 -2.608 1.00 92.81 98 PRO A N 1
ATOM 743 C CA . PRO A 1 98 ? 3.580 10.878 -3.675 1.00 92.81 98 PRO A CA 1
ATOM 744 C C . PRO A 1 98 ? 2.485 11.745 -4.302 1.00 92.81 98 PRO A C 1
ATOM 746 O O . PRO A 1 98 ? 1.941 12.643 -3.665 1.00 92.81 98 PRO A O 1
ATOM 749 N N . GLU A 1 99 ? 2.127 11.435 -5.543 1.00 92.31 99 GLU A N 1
ATOM 750 C CA . GLU A 1 99 ? 0.967 12.041 -6.195 1.00 92.31 99 GLU A CA 1
ATOM 751 C C . GLU A 1 99 ? -0.327 11.662 -5.455 1.00 92.31 99 GLU A C 1
ATOM 753 O O . GLU A 1 99 ? -0.481 10.517 -5.025 1.00 92.31 99 GLU A O 1
ATOM 758 N N . PHE A 1 100 ? -1.252 12.618 -5.317 1.00 95.12 100 PHE A N 1
ATOM 759 C CA . PHE A 1 100 ? -2.535 12.470 -4.613 1.00 95.12 100 PHE A CA 1
ATOM 760 C C . PHE A 1 100 ? -2.427 12.204 -3.103 1.00 95.12 100 PHE A C 1
ATOM 762 O O . PHE A 1 100 ? -3.355 11.657 -2.505 1.00 95.12 100 PHE A O 1
ATOM 769 N N . VAL A 1 101 ? -1.310 12.578 -2.470 1.00 94.62 101 VAL A N 1
ATOM 770 C CA . VAL A 1 101 ? -1.088 12.409 -1.023 1.00 94.62 101 VAL A CA 1
ATOM 771 C C . VAL A 1 101 ? -2.128 13.145 -0.162 1.00 94.62 101 VAL A C 1
ATOM 773 O O . VAL A 1 101 ? -2.345 12.765 0.986 1.00 94.62 101 VAL A O 1
ATOM 776 N N . GLU A 1 102 ? -2.817 14.142 -0.719 1.00 93.81 102 GLU A N 1
ATOM 777 C CA . GLU A 1 102 ? -3.887 14.926 -0.091 1.00 93.81 102 GLU A CA 1
ATOM 778 C C . GLU A 1 102 ? -5.030 14.047 0.449 1.00 93.81 102 GLU A C 1
ATOM 780 O O . GLU A 1 102 ? -5.666 14.398 1.444 1.00 93.81 102 GLU A O 1
ATOM 785 N N . ILE A 1 103 ? -5.242 12.848 -0.116 1.00 95.44 103 ILE A N 1
ATOM 786 C CA . ILE A 1 103 ? -6.180 11.856 0.438 1.00 95.44 103 ILE A CA 1
ATOM 787 C C . ILE A 1 103 ? -5.869 11.516 1.903 1.00 95.44 103 ILE A C 1
ATOM 789 O O . ILE A 1 103 ? -6.778 11.251 2.688 1.00 95.44 103 ILE A O 1
ATOM 793 N N . CYS A 1 104 ? -4.592 11.549 2.297 1.00 95.25 104 CYS A N 1
ATOM 794 C CA . CYS A 1 104 ? -4.171 11.255 3.661 1.00 95.25 104 CYS A CA 1
ATOM 795 C C . CYS A 1 104 ? -4.654 12.332 4.641 1.00 95.25 104 CYS A C 1
ATOM 797 O O . CYS A 1 104 ? -5.002 12.003 5.773 1.00 95.25 104 CYS A O 1
ATOM 799 N N . GLU A 1 105 ? -4.737 13.597 4.218 1.00 93.38 105 GLU A N 1
ATOM 800 C CA . GLU A 1 105 ? -5.288 14.678 5.045 1.00 93.38 105 GLU A CA 1
ATOM 801 C C . GLU A 1 105 ? -6.797 14.529 5.235 1.00 93.38 105 GLU A C 1
ATOM 803 O O . GLU A 1 105 ? -7.296 14.784 6.326 1.00 93.38 105 GLU A O 1
ATOM 808 N N . GLN A 1 106 ? -7.511 14.057 4.209 1.00 93.69 106 GLN A N 1
ATOM 809 C CA . GLN A 1 106 ? -8.955 13.808 4.286 1.00 93.69 106 GLN A CA 1
ATOM 810 C C . GLN A 1 106 ? -9.295 12.612 5.179 1.00 93.69 106 GLN A C 1
ATOM 812 O O . GLN A 1 106 ? -10.321 12.603 5.851 1.00 93.69 106 GLN A O 1
ATOM 817 N N . VAL A 1 107 ? -8.437 11.588 5.193 1.00 96.19 107 VAL A N 1
ATOM 818 C CA . VAL A 1 107 ? -8.650 10.372 5.991 1.00 96.19 107 VAL A CA 1
ATOM 819 C C . VAL A 1 107 ? -8.214 10.557 7.449 1.00 96.19 107 VAL A C 1
ATOM 821 O O . VAL A 1 107 ? -8.815 9.966 8.345 1.00 96.19 107 VAL A O 1
ATOM 824 N N . LYS A 1 108 ? -7.182 11.368 7.715 1.00 95.19 108 LYS A N 1
ATOM 825 C CA . LYS A 1 108 ? -6.591 11.532 9.053 1.00 95.19 108 LYS A CA 1
ATOM 826 C C . LYS A 1 108 ? -7.606 11.841 10.172 1.00 95.19 108 LYS A C 1
ATOM 828 O O . LYS A 1 108 ? -7.475 11.200 11.213 1.00 95.19 108 LYS A O 1
ATOM 833 N N . PRO A 1 109 ? -8.599 12.743 10.010 1.00 95.88 109 PRO A N 1
ATOM 834 C CA . PRO A 1 109 ? -9.569 13.046 11.062 1.00 95.88 109 PRO A CA 1
ATOM 835 C C . PRO A 1 109 ? -10.320 11.810 11.562 1.00 95.88 109 PRO A C 1
ATOM 837 O O . PRO A 1 109 ? -10.414 11.623 12.770 1.00 95.88 109 PRO A O 1
ATOM 840 N N . PHE A 1 110 ? -10.743 10.923 10.654 1.00 96.50 110 PHE A N 1
ATOM 841 C CA . PHE A 1 110 ? -11.409 9.666 11.011 1.00 96.50 110 PHE A CA 1
ATOM 842 C C . PHE A 1 110 ? -10.489 8.772 11.848 1.00 96.50 110 PHE A C 1
ATOM 844 O O . PHE A 1 110 ? -10.892 8.230 12.871 1.00 96.50 110 PHE A O 1
ATOM 851 N N . ILE A 1 111 ? -9.209 8.678 11.471 1.00 95.81 111 ILE A N 1
ATOM 852 C CA . ILE A 1 111 ? -8.229 7.881 12.221 1.00 95.81 111 ILE A CA 1
ATOM 853 C C . ILE A 1 111 ? -7.969 8.470 13.614 1.00 95.81 111 ILE A C 1
ATOM 855 O O . ILE A 1 111 ? -7.814 7.718 14.575 1.00 95.81 111 ILE A O 1
ATOM 859 N N . ASP A 1 112 ? -7.873 9.794 13.728 1.00 95.56 112 ASP A N 1
ATOM 860 C CA . ASP A 1 112 ? -7.595 10.470 14.999 1.00 95.56 112 ASP A CA 1
ATOM 861 C C . ASP A 1 112 ? -8.785 10.414 15.961 1.00 95.56 112 ASP A C 1
ATOM 863 O O . ASP A 1 112 ? -8.588 10.304 17.169 1.00 95.56 112 ASP A O 1
ATOM 867 N N . GLN A 1 113 ? -10.005 10.471 15.427 1.00 96.00 113 GLN A N 1
ATOM 868 C CA . GLN A 1 113 ? -11.250 10.368 16.192 1.00 96.00 113 GLN A CA 1
ATOM 869 C C . GLN A 1 113 ? -11.634 8.911 16.489 1.00 96.00 113 GLN A C 1
ATOM 871 O O . GLN A 1 113 ? -12.500 8.663 17.322 1.00 96.00 113 GLN A O 1
ATOM 876 N N . GLY A 1 114 ? -10.972 7.944 15.844 1.00 94.62 114 GLY A N 1
ATOM 877 C CA . GLY A 1 114 ? -11.324 6.528 15.946 1.00 94.62 114 GLY A CA 1
ATOM 878 C C . GLY A 1 114 ? -12.636 6.183 15.238 1.00 94.62 114 GLY A C 1
ATOM 879 O O . GLY A 1 114 ? -13.255 5.177 15.571 1.00 94.62 114 GLY A O 1
ATOM 880 N N . GLU A 1 115 ? -13.059 7.012 14.284 1.00 95.50 115 GLU A N 1
ATOM 881 C CA . GLU A 1 115 ? -14.260 6.810 13.479 1.00 95.50 115 GLU A CA 1
ATOM 882 C C . GLU A 1 115 ? -13.985 5.915 12.265 1.00 95.50 115 GLU A C 1
ATOM 884 O O . GLU A 1 115 ? -12.867 5.838 11.737 1.00 95.50 115 GLU A O 1
ATOM 889 N N . ASP A 1 116 ? -15.037 5.256 11.782 1.00 94.88 116 ASP A N 1
ATOM 890 C CA . ASP A 1 116 ? -14.960 4.460 10.566 1.00 94.88 116 ASP A CA 1
ATOM 891 C C . ASP A 1 116 ? -14.816 5.349 9.326 1.00 94.88 116 ASP A C 1
ATOM 893 O O . ASP A 1 116 ? -15.563 6.301 9.100 1.00 94.88 116 ASP A O 1
ATOM 897 N N . ILE A 1 117 ? -13.854 4.994 8.475 1.00 96.56 117 ILE A N 1
ATOM 898 C CA . ILE A 1 117 ? -13.602 5.701 7.220 1.00 96.56 117 ILE A CA 1
ATOM 899 C C . ILE A 1 117 ? -14.756 5.402 6.248 1.00 96.56 117 ILE A C 1
ATOM 901 O O . ILE A 1 117 ? -14.990 4.227 5.940 1.00 96.56 117 ILE A O 1
ATOM 905 N N . PRO A 1 118 ? -15.428 6.423 5.679 1.00 97.00 118 PRO A N 1
ATOM 906 C CA . PRO A 1 118 ? -16.501 6.210 4.714 1.00 97.00 118 PRO A CA 1
ATOM 907 C C . PRO A 1 118 ? -16.048 5.338 3.528 1.00 97.00 118 PRO A C 1
ATOM 909 O O . PRO A 1 118 ? -14.964 5.581 2.987 1.00 97.00 118 PRO A O 1
ATOM 912 N N . PRO A 1 119 ? -16.862 4.379 3.037 1.00 96.12 119 PRO A N 1
ATOM 913 C CA . PRO A 1 119 ? -16.441 3.440 1.990 1.00 96.12 119 PRO A CA 1
ATOM 914 C C . PRO A 1 119 ? -15.907 4.106 0.713 1.00 96.12 119 PRO A C 1
ATOM 916 O O . PRO A 1 119 ? -14.913 3.660 0.144 1.00 96.12 119 PRO A O 1
ATOM 919 N N . SER A 1 120 ? -16.520 5.217 0.291 1.00 95.69 120 SER A N 1
ATOM 920 C CA . SER A 1 120 ? -16.058 6.009 -0.861 1.00 95.69 120 SER A CA 1
ATOM 921 C C . SER A 1 120 ? -14.653 6.587 -0.644 1.00 95.69 120 SER A C 1
ATOM 923 O O . SER A 1 120 ? -13.822 6.589 -1.554 1.00 95.69 120 SER A O 1
ATOM 925 N N . LEU A 1 121 ? -14.356 7.035 0.579 1.00 95.88 121 LEU A N 1
ATOM 926 C CA . LEU A 1 121 ? -13.051 7.575 0.943 1.00 95.88 121 LEU A CA 1
ATOM 927 C C . LEU A 1 121 ? -12.004 6.460 1.077 1.00 95.88 121 LEU A C 1
ATOM 929 O O . LEU A 1 121 ? -10.884 6.604 0.589 1.00 95.88 121 LEU A O 1
ATOM 933 N N . LEU A 1 122 ? -12.386 5.312 1.645 1.00 96.50 122 LEU A N 1
ATOM 934 C CA . LEU A 1 122 ? -11.528 4.130 1.730 1.00 96.50 122 LEU A CA 1
ATOM 935 C C . LEU A 1 122 ? -11.159 3.589 0.340 1.00 96.50 122 LEU A C 1
ATOM 937 O O . LEU A 1 122 ? -10.002 3.248 0.105 1.00 96.50 122 LEU A O 1
ATOM 941 N N . ALA A 1 123 ? -12.102 3.560 -0.604 1.00 96.06 123 ALA A N 1
ATOM 942 C CA . ALA A 1 123 ? -11.834 3.149 -1.982 1.00 96.06 123 ALA A CA 1
ATOM 943 C C . ALA A 1 123 ? -10.794 4.059 -2.661 1.00 96.06 123 ALA A C 1
ATOM 945 O O . ALA A 1 123 ? -9.866 3.568 -3.310 1.00 96.06 123 ALA A O 1
ATOM 946 N N . LYS A 1 124 ? -10.896 5.380 -2.461 1.00 97.12 124 LYS A N 1
ATOM 947 C CA . LYS A 1 124 ? -9.902 6.353 -2.950 1.00 97.12 124 LYS A CA 1
ATOM 948 C C . LYS A 1 124 ? -8.540 6.136 -2.294 1.00 97.12 124 LYS A C 1
ATOM 950 O O . LYS A 1 124 ? -7.531 6.101 -2.995 1.00 97.12 124 LYS A O 1
ATOM 955 N N . LEU A 1 125 ? -8.505 5.913 -0.981 1.00 97.44 125 LEU A N 1
ATOM 956 C CA . LEU A 1 125 ? -7.274 5.615 -0.248 1.00 97.44 125 LEU A CA 1
ATOM 957 C C . LEU A 1 125 ? -6.594 4.329 -0.748 1.00 97.44 125 LEU A C 1
ATOM 959 O O . LEU A 1 125 ? -5.379 4.303 -0.946 1.00 97.44 125 LEU A O 1
ATOM 963 N N . LEU A 1 126 ? -7.369 3.272 -1.006 1.00 96.62 126 LEU A N 1
ATOM 964 C CA . LEU A 1 126 ? -6.857 2.031 -1.590 1.00 96.62 126 LEU A CA 1
ATOM 965 C C . LEU A 1 126 ? -6.312 2.263 -3.000 1.00 96.62 126 LEU A C 1
ATOM 967 O O . LEU A 1 126 ? -5.227 1.780 -3.322 1.00 96.62 126 LEU A O 1
ATOM 971 N N . LYS A 1 127 ? -7.010 3.047 -3.830 1.00 96.31 127 LYS A N 1
ATOM 972 C CA . LYS A 1 127 ? -6.518 3.410 -5.163 1.00 96.31 127 LYS A CA 1
ATOM 973 C C . LYS A 1 127 ? -5.194 4.172 -5.089 1.00 96.31 127 LYS A C 1
ATOM 975 O O . LYS A 1 127 ? -4.256 3.821 -5.802 1.00 96.31 127 LYS A O 1
ATOM 980 N N . PHE A 1 128 ? -5.090 5.153 -4.195 1.00 97.12 128 PHE A N 1
ATOM 981 C CA . PHE A 1 128 ? -3.843 5.868 -3.920 1.00 97.12 128 PHE A CA 1
ATOM 982 C C . PHE A 1 128 ? -2.714 4.901 -3.532 1.00 97.12 128 PHE A C 1
ATOM 984 O O . PHE A 1 128 ? -1.625 4.950 -4.105 1.00 97.12 128 PHE A O 1
ATOM 991 N N . LYS A 1 129 ? -2.984 3.953 -2.626 1.00 96.56 129 LYS A N 1
ATOM 992 C CA . LYS A 1 129 ? -2.006 2.935 -2.220 1.00 96.56 129 LYS A CA 1
ATOM 993 C C . LYS A 1 129 ? -1.552 2.057 -3.392 1.00 96.56 129 LYS A C 1
ATOM 995 O O . LYS A 1 129 ? -0.362 1.763 -3.497 1.00 96.56 129 LYS A O 1
ATOM 1000 N N . LEU A 1 130 ? -2.463 1.657 -4.280 1.00 95.81 130 LEU A N 1
ATOM 1001 C CA . LEU A 1 130 ? -2.129 0.876 -5.477 1.00 95.81 130 LEU A CA 1
ATOM 1002 C C . LEU A 1 130 ? -1.254 1.670 -6.457 1.00 95.81 130 LEU A C 1
ATOM 1004 O O . LEU A 1 130 ? -0.278 1.127 -6.971 1.00 95.81 130 LEU A O 1
ATOM 1008 N N . LEU A 1 131 ? -1.547 2.956 -6.671 1.00 95.62 131 LEU A N 1
ATOM 1009 C CA . LEU A 1 131 ? -0.712 3.838 -7.495 1.00 95.62 131 LEU A CA 1
ATOM 1010 C C . LEU A 1 131 ? 0.687 4.018 -6.891 1.00 95.62 131 LEU A C 1
ATOM 1012 O O . LEU A 1 131 ? 1.682 3.949 -7.608 1.00 95.62 131 LEU A O 1
ATOM 1016 N N . LEU A 1 132 ? 0.787 4.155 -5.567 1.00 94.69 132 LEU A N 1
ATOM 1017 C CA . LEU A 1 132 ? 2.075 4.214 -4.876 1.00 94.69 132 LEU A CA 1
ATOM 1018 C C . LEU A 1 132 ? 2.896 2.930 -5.082 1.00 94.69 132 LEU A C 1
ATOM 1020 O O . LEU A 1 132 ? 4.107 2.998 -5.294 1.00 94.69 132 LEU A O 1
ATOM 1024 N N . LEU A 1 133 ? 2.253 1.760 -5.015 1.00 93.81 133 LEU A N 1
ATOM 1025 C CA . LEU A 1 133 ? 2.908 0.475 -5.274 1.00 93.81 133 LEU A CA 1
ATOM 1026 C C . LEU A 1 133 ? 3.374 0.358 -6.727 1.00 93.81 133 LEU A C 1
ATOM 1028 O O . LEU A 1 133 ? 4.497 -0.083 -6.955 1.00 93.81 133 LEU A O 1
ATOM 1032 N N . LYS A 1 134 ? 2.557 0.804 -7.685 1.00 93.56 134 LYS A N 1
ATOM 1033 C CA . LYS A 1 134 ? 2.926 0.865 -9.104 1.00 93.56 134 LYS A CA 1
ATOM 1034 C C . LYS A 1 134 ? 4.186 1.701 -9.317 1.00 93.56 134 LYS A C 1
ATOM 1036 O O . LYS A 1 134 ? 5.140 1.206 -9.908 1.00 93.56 134 LYS A O 1
ATOM 1041 N N . THR A 1 135 ? 4.229 2.930 -8.798 1.00 92.44 135 THR A N 1
ATOM 1042 C CA . THR A 1 135 ? 5.404 3.807 -8.940 1.00 92.44 135 THR A CA 1
ATOM 1043 C C . THR A 1 135 ? 6.656 3.160 -8.352 1.00 92.44 135 THR A C 1
ATOM 1045 O O . THR A 1 135 ? 7.685 3.101 -9.021 1.00 92.44 135 THR A O 1
ATOM 1048 N N . LYS A 1 136 ? 6.553 2.589 -7.144 1.00 91.62 136 LYS A N 1
ATOM 1049 C CA . LYS A 1 136 ? 7.667 1.873 -6.499 1.00 91.62 136 LYS A CA 1
ATOM 1050 C C . LYS A 1 136 ? 8.146 0.671 -7.312 1.00 91.62 136 LYS A C 1
ATOM 1052 O O . LYS A 1 136 ? 9.344 0.401 -7.369 1.00 91.62 136 LYS A O 1
ATOM 1057 N N . ASP A 1 137 ? 7.226 -0.074 -7.916 1.00 91.75 137 ASP A N 1
ATOM 1058 C CA . ASP A 1 137 ? 7.580 -1.244 -8.713 1.00 91.75 137 ASP A CA 1
ATOM 1059 C C . ASP A 1 137 ? 8.269 -0.854 -10.026 1.00 91.75 137 ASP A C 1
ATOM 1061 O O . ASP A 1 137 ? 9.299 -1.429 -10.375 1.00 91.75 137 ASP A O 1
ATOM 1065 N N . ILE A 1 138 ? 7.765 0.178 -10.710 1.00 90.69 138 ILE A N 1
ATOM 1066 C CA . ILE A 1 138 ? 8.397 0.732 -11.914 1.00 90.69 138 ILE A CA 1
ATOM 1067 C C . ILE A 1 138 ? 9.821 1.213 -11.599 1.00 90.69 138 ILE A C 1
ATOM 1069 O O . ILE A 1 138 ? 10.758 0.833 -12.301 1.00 90.69 138 ILE A O 1
ATOM 1073 N N . GLU A 1 139 ? 10.012 1.980 -10.520 1.00 90.81 139 GLU A N 1
ATOM 1074 C CA . GLU A 1 139 ? 11.338 2.445 -10.085 1.00 90.81 139 GLU A CA 1
ATOM 1075 C C . GLU A 1 139 ? 12.298 1.270 -9.846 1.00 90.81 139 GLU A C 1
ATOM 1077 O O . GLU A 1 139 ? 13.409 1.248 -10.382 1.00 90.81 139 GLU A O 1
ATOM 1082 N N . ARG A 1 140 ? 11.838 0.234 -9.138 1.00 89.69 140 ARG A N 1
ATOM 1083 C CA . ARG A 1 140 ? 12.621 -0.981 -8.883 1.00 89.69 140 ARG A CA 1
ATOM 1084 C C . ARG A 1 140 ? 13.000 -1.728 -10.164 1.00 89.69 140 ARG A C 1
ATOM 1086 O O . ARG A 1 140 ? 14.108 -2.261 -10.268 1.00 89.69 140 ARG A O 1
ATOM 1093 N N . LEU A 1 141 ? 12.087 -1.824 -11.129 1.00 89.56 141 LEU A N 1
ATOM 1094 C CA . LEU A 1 141 ? 12.363 -2.466 -12.416 1.00 89.56 141 LEU A CA 1
ATOM 1095 C C . LEU A 1 141 ? 13.431 -1.694 -13.198 1.00 89.56 141 LEU A C 1
ATOM 1097 O O . LEU A 1 141 ? 14.329 -2.309 -13.780 1.00 89.56 141 LEU A O 1
ATOM 1101 N N . GLU A 1 142 ? 13.376 -0.364 -13.174 1.00 91.56 142 GLU A N 1
ATOM 1102 C CA . GLU A 1 142 ? 14.379 0.493 -13.806 1.00 91.56 142 GLU A CA 1
ATOM 1103 C C . GLU A 1 142 ? 15.753 0.386 -13.128 1.00 91.56 142 GLU A C 1
ATOM 1105 O O . GLU A 1 142 ? 16.781 0.304 -13.807 1.00 91.56 142 GLU A O 1
ATOM 1110 N N . GLU A 1 143 ? 15.803 0.307 -11.799 1.00 90.62 143 GLU A N 1
ATOM 1111 C CA . GLU A 1 143 ? 17.041 0.057 -11.051 1.00 90.62 143 GLU A CA 1
ATOM 1112 C C . GLU A 1 143 ? 17.665 -1.298 -11.412 1.00 90.62 143 GLU A C 1
ATOM 1114 O O . GLU A 1 143 ? 18.847 -1.368 -11.761 1.00 90.62 143 GLU A O 1
ATOM 1119 N N . ALA A 1 144 ? 16.861 -2.364 -11.454 1.00 88.06 144 ALA A N 1
ATOM 1120 C CA . ALA A 1 144 ? 17.333 -3.696 -11.826 1.00 88.06 144 ALA A CA 1
ATOM 1121 C C . ALA A 1 144 ? 17.867 -3.756 -13.272 1.00 88.06 144 ALA A C 1
ATOM 1123 O O . ALA A 1 144 ? 18.838 -4.469 -13.554 1.00 88.06 144 ALA A O 1
ATOM 1124 N N . LYS A 1 145 ? 17.268 -3.004 -14.208 1.00 89.50 145 LYS A N 1
ATOM 1125 C CA . LYS A 1 145 ? 17.787 -2.869 -15.583 1.00 89.50 145 LYS A CA 1
ATOM 1126 C C . LYS A 1 145 ? 19.150 -2.173 -15.594 1.00 89.50 145 LYS A C 1
ATOM 1128 O O . LYS A 1 145 ? 20.070 -2.650 -16.264 1.00 89.50 145 LYS A O 1
ATOM 1133 N N . LYS A 1 146 ? 19.312 -1.093 -14.822 1.00 91.75 146 LYS A N 1
ATOM 1134 C CA . LYS A 1 146 ? 20.581 -0.351 -14.704 1.00 91.75 146 LYS A CA 1
ATOM 1135 C C . LYS A 1 146 ? 21.699 -1.216 -14.114 1.00 91.75 146 LYS A C 1
ATOM 1137 O O . LYS A 1 146 ? 22.824 -1.177 -14.613 1.00 91.75 146 LYS A O 1
ATOM 1142 N N . GLU A 1 147 ? 21.413 -2.035 -13.105 1.00 89.31 147 GLU A N 1
ATOM 1143 C CA . GLU A 1 147 ? 22.390 -2.964 -12.513 1.00 89.31 147 GLU A CA 1
ATOM 1144 C C . GLU A 1 147 ? 22.838 -4.062 -13.494 1.00 89.31 147 GLU A C 1
ATOM 1146 O O . GLU A 1 147 ? 24.033 -4.367 -13.613 1.00 89.31 147 GLU A O 1
ATOM 1151 N N . LYS A 1 148 ? 21.899 -4.624 -14.266 1.00 86.75 148 LYS A N 1
ATOM 1152 C CA . LYS A 1 148 ? 22.209 -5.607 -15.317 1.00 86.75 148 LYS A CA 1
ATOM 1153 C C . LYS A 1 148 ? 23.059 -5.004 -16.439 1.00 86.75 148 LYS A C 1
ATOM 1155 O O . LYS A 1 148 ? 24.012 -5.638 -16.885 1.00 86.75 148 LYS A O 1
ATOM 1160 N N . ALA A 1 149 ? 22.777 -3.770 -16.855 1.00 87.50 149 ALA A N 1
ATOM 1161 C CA . ALA A 1 149 ? 23.576 -3.080 -17.869 1.00 87.50 149 ALA A CA 1
ATOM 1162 C C . ALA A 1 149 ? 25.022 -2.822 -17.397 1.00 87.50 149 ALA A C 1
ATOM 1164 O O . ALA A 1 149 ? 25.974 -3.067 -18.142 1.00 87.50 149 ALA A O 1
ATOM 1165 N N . LYS A 1 150 ? 25.208 -2.406 -16.134 1.00 84.75 150 LYS A N 1
ATOM 1166 C CA . LYS A 1 150 ? 26.540 -2.187 -15.537 1.00 84.75 150 LYS A CA 1
ATOM 1167 C C . LYS A 1 150 ? 27.365 -3.477 -15.452 1.00 84.75 150 LYS A C 1
ATOM 1169 O O . LYS A 1 150 ? 28.547 -3.472 -15.787 1.00 84.75 150 LYS A O 1
ATOM 1174 N N . SER A 1 151 ? 26.744 -4.593 -15.066 1.00 77.38 151 SER A N 1
ATOM 1175 C CA . SER A 1 151 ? 27.423 -5.898 -14.978 1.00 77.38 151 SER A CA 1
ATOM 1176 C C . SER A 1 151 ? 27.725 -6.540 -16.341 1.00 77.38 151 SER A C 1
ATOM 1178 O O . SER A 1 151 ? 28.689 -7.298 -16.454 1.00 77.38 151 SER A O 1
ATOM 1180 N N . ALA A 1 152 ? 26.961 -6.213 -17.390 1.00 73.12 152 ALA A N 1
ATOM 1181 C CA . ALA A 1 152 ? 27.236 -6.664 -18.756 1.00 73.12 152 ALA A CA 1
ATOM 1182 C C . ALA A 1 152 ? 28.408 -5.902 -19.407 1.00 73.12 152 ALA A C 1
ATOM 1184 O O . ALA A 1 152 ? 29.215 -6.505 -20.115 1.00 73.12 152 ALA A O 1
ATOM 1185 N N . SER A 1 153 ? 28.543 -4.600 -19.126 1.00 62.38 153 SER A N 1
ATOM 1186 C CA . SER A 1 153 ? 29.634 -3.764 -19.654 1.00 62.38 153 SER A CA 1
ATOM 1187 C C . SER A 1 153 ? 31.009 -4.141 -19.075 1.00 62.38 153 SER A C 1
ATOM 1189 O O . SER A 1 153 ? 32.004 -4.170 -19.796 1.00 62.38 153 SER A O 1
ATOM 1191 N N . GLY A 1 154 ? 31.069 -4.563 -17.805 1.00 56.72 154 GLY A N 1
ATOM 1192 C CA . GLY A 1 154 ? 32.313 -5.003 -17.154 1.00 56.72 154 GLY A CA 1
ATOM 1193 C C . GLY A 1 154 ? 32.897 -6.335 -17.658 1.00 56.72 154 GLY A C 1
ATOM 1194 O O . GLY A 1 154 ? 34.016 -6.680 -17.293 1.00 56.72 154 GLY A O 1
ATOM 1195 N N . LYS A 1 155 ? 32.177 -7.098 -18.497 1.00 53.69 155 LYS A N 1
ATOM 1196 C CA . LYS A 1 155 ? 32.623 -8.411 -19.013 1.00 53.69 155 LYS A CA 1
ATOM 1197 C C . LYS A 1 155 ? 33.260 -8.377 -20.406 1.00 53.69 155 LYS A C 1
ATOM 1199 O O . LYS A 1 155 ? 33.697 -9.421 -20.886 1.00 53.69 155 LYS A O 1
ATOM 1204 N N . LYS A 1 156 ? 33.335 -7.215 -21.065 1.00 48.09 156 LYS A N 1
ATOM 1205 C CA . LYS A 1 156 ? 33.859 -7.091 -22.441 1.00 48.09 156 LYS A CA 1
ATOM 1206 C C . LYS A 1 156 ? 35.329 -6.640 -22.516 1.00 48.09 156 LYS A C 1
ATOM 1208 O O . LYS A 1 156 ? 35.758 -6.176 -23.565 1.00 48.09 156 LYS A O 1
ATOM 1213 N N . GLY A 1 157 ? 36.085 -6.777 -21.422 1.00 46.47 157 GLY A N 1
ATOM 1214 C CA . GLY A 1 157 ? 37.438 -6.225 -21.277 1.00 46.47 157 GLY A CA 1
ATOM 1215 C C . GLY A 1 157 ? 38.533 -7.203 -20.848 1.00 46.47 157 GLY A C 1
ATOM 1216 O O . GLY A 1 157 ? 39.525 -6.746 -20.300 1.00 46.47 157 GLY A O 1
ATOM 1217 N N . ASP A 1 158 ? 38.386 -8.515 -21.060 1.00 47.44 158 ASP A N 1
ATOM 1218 C CA . ASP A 1 158 ? 39.503 -9.448 -20.832 1.00 47.44 158 ASP A CA 1
ATOM 1219 C C . ASP A 1 158 ? 39.525 -10.591 -21.853 1.00 47.44 158 ASP A C 1
ATOM 1221 O O . ASP A 1 158 ? 39.237 -11.748 -21.556 1.00 47.44 158 ASP A O 1
ATOM 1225 N N . LYS A 1 159 ? 39.798 -10.244 -23.115 1.00 48.28 159 LYS A N 1
ATOM 1226 C CA . LYS A 1 159 ? 40.381 -11.172 -24.090 1.00 48.28 159 LYS A CA 1
ATOM 1227 C C . LYS A 1 159 ? 41.291 -10.401 -25.042 1.00 48.28 159 LYS A C 1
ATOM 1229 O O . LYS A 1 159 ? 40.789 -9.672 -25.893 1.00 48.28 159 LYS A O 1
ATOM 1234 N N . ARG A 1 160 ? 42.591 -10.716 -24.941 1.00 40.06 160 ARG A N 1
ATOM 1235 C CA . ARG A 1 160 ? 43.719 -10.501 -25.878 1.00 40.06 160 ARG A CA 1
ATOM 1236 C C . ARG A 1 160 ? 44.748 -9.453 -25.446 1.00 40.06 160 ARG A C 1
ATOM 1238 O O . ARG A 1 160 ? 44.638 -8.287 -25.795 1.00 40.06 160 ARG A O 1
ATOM 1245 N N . ALA A 1 161 ? 45.828 -9.949 -24.845 1.00 36.22 161 ALA A N 1
ATOM 1246 C CA . ALA A 1 161 ? 47.174 -9.796 -25.402 1.00 36.22 161 ALA A CA 1
ATOM 1247 C C . ALA A 1 161 ? 48.084 -10.894 -24.819 1.00 36.22 161 ALA A C 1
ATOM 1249 O O . ALA A 1 161 ? 48.716 -10.723 -23.783 1.00 36.22 161 ALA A O 1
ATOM 1250 N N . GLU A 1 162 ? 48.114 -12.048 -25.481 1.00 41.22 162 GLU A N 1
ATOM 1251 C CA . GLU A 1 162 ? 49.164 -13.050 -25.306 1.00 41.22 162 GLU A CA 1
ATOM 1252 C C . GLU A 1 162 ? 50.209 -12.792 -26.397 1.00 41.22 162 GLU A C 1
ATOM 1254 O O . GLU A 1 162 ? 49.872 -12.812 -27.582 1.00 41.22 162 GLU A O 1
ATOM 1259 N N . SER A 1 163 ? 51.452 -12.483 -26.014 1.00 37.78 163 SER A N 1
ATOM 1260 C CA . SER A 1 163 ? 52.638 -12.582 -26.877 1.00 37.78 163 SER A CA 1
ATOM 1261 C C . SER A 1 163 ? 53.945 -12.525 -26.066 1.00 37.78 163 SER A C 1
ATOM 1263 O O . SER A 1 163 ? 53.952 -12.017 -24.945 1.00 37.78 163 SER A O 1
ATOM 1265 N N . PRO A 1 164 ? 55.041 -13.109 -26.590 1.00 41.81 164 PRO A N 1
ATOM 1266 C CA . PRO A 1 164 ? 55.938 -13.983 -25.832 1.00 41.81 164 PRO A CA 1
ATOM 1267 C C . PRO A 1 164 ? 57.336 -13.381 -25.606 1.00 41.81 164 PRO A C 1
ATOM 1269 O O . PRO A 1 164 ? 57.843 -12.644 -26.447 1.00 41.81 164 PRO A O 1
ATOM 1272 N N . GLY A 1 165 ? 58.035 -13.753 -24.523 1.00 29.27 165 GLY A N 1
ATOM 1273 C CA . GLY A 1 165 ? 59.434 -13.332 -24.384 1.00 29.27 165 GLY A CA 1
ATOM 1274 C C . GLY A 1 165 ? 60.189 -13.725 -23.112 1.00 29.27 165 GLY A C 1
ATOM 1275 O O . GLY A 1 165 ? 60.106 -13.044 -22.103 1.00 29.27 165 GLY A O 1
ATOM 1276 N N . LYS A 1 166 ? 61.062 -14.728 -23.275 1.00 32.84 166 LYS A N 1
ATOM 1277 C CA . LYS A 1 166 ? 62.375 -14.941 -22.621 1.00 32.84 166 LYS A CA 1
ATOM 1278 C C . LYS A 1 166 ? 62.467 -15.514 -21.190 1.00 32.84 166 LYS A C 1
ATOM 1280 O O . LYS A 1 166 ? 62.295 -14.860 -20.171 1.00 32.84 166 LYS A O 1
ATOM 1285 N N . ARG A 1 167 ? 62.948 -16.767 -21.189 1.00 33.81 167 ARG A N 1
ATOM 1286 C CA . ARG A 1 167 ? 63.692 -17.502 -20.149 1.00 33.81 167 ARG A CA 1
ATOM 1287 C C . ARG A 1 167 ? 64.736 -16.633 -19.416 1.00 33.81 167 ARG A C 1
ATOM 1289 O O . ARG A 1 167 ? 65.575 -16.027 -20.074 1.00 33.81 167 ARG A O 1
ATOM 1296 N N . SER A 1 168 ? 64.855 -16.761 -18.090 1.00 33.59 168 SER A N 1
ATOM 1297 C CA . SER A 1 168 ? 65.871 -17.622 -17.436 1.00 33.59 168 SER A CA 1
ATOM 1298 C C . SER A 1 168 ? 66.231 -17.211 -15.989 1.00 33.59 168 SER A C 1
ATOM 1300 O O . SER A 1 168 ? 66.398 -16.039 -15.686 1.00 33.59 168 SER A O 1
ATOM 1302 N N . LYS A 1 169 ? 66.443 -18.252 -15.162 1.00 32.00 169 LYS A N 1
ATOM 1303 C CA . LYS A 1 169 ? 67.332 -18.361 -13.980 1.00 32.00 169 LYS A CA 1
ATOM 1304 C C . LYS A 1 169 ? 66.969 -17.627 -12.671 1.00 32.00 169 LYS A C 1
ATOM 1306 O O . LYS A 1 169 ? 67.279 -16.464 -12.465 1.00 32.00 169 LYS A O 1
ATOM 1311 N N . SER A 1 170 ? 66.480 -18.408 -11.702 1.00 32.62 170 SER A N 1
ATOM 1312 C CA . SER A 1 170 ? 66.782 -18.238 -10.261 1.00 32.62 170 SER A CA 1
ATOM 1313 C C . SER A 1 170 ? 68.269 -18.585 -9.985 1.00 32.62 170 SER A C 1
ATOM 1315 O O . SER A 1 170 ? 68.840 -19.291 -10.825 1.00 32.62 170 SER A O 1
ATOM 1317 N N . PRO A 1 171 ? 68.914 -18.192 -8.849 1.00 40.84 171 PRO A N 1
ATOM 1318 C CA . PRO A 1 171 ? 68.586 -18.759 -7.519 1.00 40.84 171 PRO A CA 1
ATOM 1319 C C . PRO A 1 171 ? 68.881 -17.918 -6.236 1.00 40.84 171 PRO A C 1
ATOM 1321 O O . PRO A 1 171 ? 69.810 -17.124 -6.201 1.00 40.84 171 PRO A O 1
ATOM 1324 N N . LYS A 1 172 ? 68.202 -18.321 -5.132 1.00 31.73 172 LYS A N 1
ATOM 1325 C CA . LYS A 1 172 ? 68.599 -18.268 -3.686 1.00 31.73 172 LYS A CA 1
ATOM 1326 C C . LYS A 1 172 ? 68.660 -16.873 -3.012 1.00 31.73 172 LYS A C 1
ATOM 1328 O O . LYS A 1 172 ? 69.132 -15.929 -3.606 1.00 31.73 172 LYS A O 1
ATOM 1333 N N . LYS A 1 173 ? 68.312 -16.630 -1.736 1.00 34.44 173 LYS A N 1
ATOM 1334 C CA . LYS A 1 173 ? 67.836 -17.370 -0.535 1.00 34.44 173 LYS A CA 1
ATOM 1335 C C . LYS A 1 173 ? 67.594 -16.250 0.516 1.00 34.44 173 LYS A C 1
ATOM 1337 O O . LYS A 1 173 ? 68.448 -15.382 0.624 1.00 34.44 173 LYS A O 1
ATOM 1342 N N . LYS A 1 174 ? 66.494 -16.183 1.277 1.00 28.36 174 LYS A N 1
ATOM 1343 C CA . LYS A 1 174 ? 66.404 -16.504 2.730 1.00 28.36 174 LYS A CA 1
ATOM 1344 C C . LYS A 1 174 ? 65.500 -15.441 3.391 1.00 28.36 174 LYS A C 1
ATOM 1346 O O . LYS A 1 174 ? 65.805 -14.262 3.303 1.00 28.36 174 LYS A O 1
ATOM 1351 N N . GLY A 1 175 ? 64.432 -15.843 4.075 1.00 28.67 175 GLY A N 1
ATOM 1352 C CA . GLY A 1 175 ? 63.613 -14.931 4.883 1.00 28.67 175 GLY A CA 1
ATOM 1353 C C . GLY A 1 175 ? 62.305 -15.590 5.295 1.00 28.67 175 GLY A C 1
ATOM 1354 O O . GLY A 1 175 ? 61.481 -15.905 4.454 1.00 28.67 175 GLY A O 1
ATOM 1355 N N . LYS A 1 176 ? 62.184 -15.907 6.579 1.00 33.62 176 LYS A N 1
ATOM 1356 C CA . LYS A 1 176 ? 61.242 -16.849 7.194 1.00 33.62 176 LYS A CA 1
ATOM 1357 C C . LYS A 1 176 ? 60.039 -16.088 7.779 1.00 33.62 176 LYS A C 1
ATOM 1359 O O . LYS A 1 176 ? 60.230 -14.961 8.224 1.00 33.62 176 LYS A O 1
ATOM 1364 N N . LYS A 1 177 ? 58.924 -16.817 7.963 1.00 29.41 177 LYS A N 1
ATOM 1365 C CA . LYS A 1 177 ? 57.874 -16.667 9.006 1.00 29.41 177 LYS A CA 1
ATOM 1366 C C . LYS A 1 177 ? 56.568 -15.969 8.568 1.00 29.41 177 LYS A C 1
ATOM 1368 O O . LYS A 1 177 ? 56.579 -14.804 8.201 1.00 29.41 177 LYS A O 1
ATOM 1373 N N . GLY A 1 178 ? 55.447 -16.694 8.670 1.00 31.33 178 GLY A N 1
ATOM 1374 C CA . GLY A 1 178 ? 54.090 -16.169 8.472 1.00 31.33 178 GLY A CA 1
ATOM 1375 C C . GLY A 1 178 ? 53.048 -17.263 8.220 1.00 31.33 178 GLY A C 1
ATOM 1376 O O . GLY A 1 178 ? 52.738 -17.578 7.082 1.00 31.33 178 GLY A O 1
ATOM 1377 N N . GLU A 1 179 ? 52.576 -17.858 9.305 1.00 33.56 179 GLU A N 1
ATOM 1378 C CA . GLU A 1 179 ? 51.549 -18.891 9.456 1.00 33.56 179 GLU A CA 1
ATOM 1379 C C . GLU A 1 179 ? 50.131 -18.368 9.145 1.00 33.56 179 GLU A C 1
ATOM 1381 O O . GLU A 1 179 ? 49.802 -17.258 9.555 1.00 33.56 179 GLU A O 1
ATOM 1386 N N . ALA A 1 180 ? 49.328 -19.155 8.413 1.00 39.53 180 ALA A N 1
ATOM 1387 C CA . ALA A 1 180 ? 47.882 -19.384 8.594 1.00 39.53 180 ALA A CA 1
ATOM 1388 C C . ALA A 1 180 ? 47.265 -19.925 7.291 1.00 39.53 180 ALA A C 1
ATOM 1390 O O . ALA A 1 180 ? 47.012 -19.203 6.323 1.00 39.53 180 ALA A O 1
ATOM 1391 N N . GLU A 1 181 ? 47.035 -21.235 7.291 1.00 41.78 181 GLU A N 1
ATOM 1392 C CA . GLU A 1 181 ? 46.354 -22.009 6.263 1.00 41.78 181 GLU A CA 1
ATOM 1393 C C . GLU A 1 181 ? 44.932 -21.475 6.024 1.00 41.78 181 GLU A C 1
ATOM 1395 O O . GLU A 1 181 ? 44.015 -21.687 6.815 1.00 41.78 181 GLU A O 1
ATOM 1400 N N . ARG A 1 182 ? 44.713 -20.799 4.891 1.00 40.94 182 ARG A N 1
ATOM 1401 C CA . ARG A 1 182 ? 43.377 -20.774 4.283 1.00 40.94 182 ARG A CA 1
ATOM 1402 C C . ARG A 1 182 ? 43.133 -22.156 3.675 1.00 40.94 182 ARG A C 1
ATOM 1404 O O . ARG A 1 182 ? 43.978 -22.590 2.887 1.00 40.94 182 ARG A O 1
ATOM 1411 N N . PRO A 1 183 ? 42.008 -22.834 3.962 1.00 46.81 183 PRO A N 1
ATOM 1412 C CA . PRO A 1 183 ? 41.705 -24.084 3.285 1.00 46.81 183 PRO A CA 1
ATOM 1413 C C . PRO A 1 183 ? 41.620 -23.820 1.771 1.00 46.81 183 PRO A C 1
ATOM 1415 O O . PRO A 1 183 ? 41.035 -22.810 1.354 1.00 46.81 183 PRO A O 1
ATOM 1418 N N . PRO A 1 184 ? 42.234 -24.673 0.933 1.00 47.50 184 PRO A N 1
ATOM 1419 C CA . PRO A 1 184 ? 42.219 -24.493 -0.508 1.00 47.50 184 PRO A CA 1
ATOM 1420 C C . PRO A 1 184 ? 40.779 -24.531 -1.018 1.00 47.50 184 PRO A C 1
ATOM 1422 O O . PRO A 1 184 ? 39.978 -25.383 -0.633 1.00 47.50 184 PRO A O 1
ATOM 1425 N N . SER A 1 185 ? 40.454 -23.588 -1.900 1.00 54.78 185 SER A N 1
ATOM 1426 C CA . SER A 1 185 ? 39.179 -23.536 -2.614 1.00 54.78 185 SER A CA 1
ATOM 1427 C C . SER A 1 185 ? 38.909 -24.907 -3.250 1.00 54.78 185 SER A C 1
ATOM 1429 O O . SER A 1 185 ? 39.795 -25.403 -3.954 1.00 54.78 185 SER A O 1
ATOM 1431 N N . PRO A 1 186 ? 37.736 -25.535 -3.040 1.00 57.03 186 PRO A N 1
ATOM 1432 C CA . PRO A 1 186 ? 37.473 -26.839 -3.624 1.00 57.03 186 PRO A CA 1
ATOM 1433 C C . PRO A 1 186 ? 37.598 -26.759 -5.148 1.00 57.03 186 PRO A C 1
ATOM 1435 O O . PRO A 1 186 ? 36.916 -25.969 -5.812 1.00 57.03 186 PRO A O 1
ATOM 1438 N N . LYS A 1 187 ? 38.512 -27.569 -5.689 1.00 47.38 187 LYS A N 1
ATOM 1439 C CA . LYS A 1 187 ? 38.668 -27.799 -7.123 1.00 47.38 187 LYS A CA 1
ATOM 1440 C C . LYS A 1 187 ? 37.325 -28.299 -7.655 1.00 47.38 187 LYS A C 1
ATOM 1442 O O . LYS A 1 187 ? 36.758 -29.261 -7.144 1.00 47.38 187 LYS A O 1
ATOM 1447 N N . LYS A 1 188 ? 36.782 -27.569 -8.626 1.00 49.81 188 LYS A N 1
ATOM 1448 C CA . LYS A 1 188 ? 35.496 -27.856 -9.257 1.00 49.81 188 LYS A CA 1
ATOM 1449 C C . LYS A 1 188 ? 35.621 -29.091 -10.142 1.00 49.81 188 LYS A C 1
ATOM 1451 O O . LYS A 1 188 ? 35.932 -28.949 -11.315 1.00 49.81 188 LYS A O 1
ATOM 1456 N N . ASP A 1 189 ? 35.277 -30.244 -9.593 1.00 48.97 189 ASP A N 1
ATOM 1457 C CA . ASP A 1 189 ? 34.860 -31.414 -10.367 1.00 48.97 189 ASP A CA 1
ATOM 1458 C C . ASP A 1 189 ? 33.438 -31.809 -9.949 1.00 48.97 189 ASP A C 1
ATOM 1460 O O . ASP A 1 189 ? 33.190 -32.881 -9.405 1.00 48.97 189 ASP A O 1
ATOM 1464 N N . THR A 1 190 ? 32.473 -30.908 -10.173 1.00 59.09 190 THR A N 1
ATOM 1465 C CA . THR A 1 190 ? 31.047 -31.236 -10.038 1.00 59.09 190 THR A CA 1
ATOM 1466 C C . THR A 1 190 ? 30.415 -31.327 -11.426 1.00 59.09 190 THR A C 1
ATOM 1468 O O . THR A 1 190 ? 30.307 -30.344 -12.157 1.00 59.09 190 THR A O 1
ATOM 1471 N N . LYS A 1 191 ? 29.985 -32.535 -11.808 1.00 55.28 191 LYS A N 1
ATOM 1472 C CA . LYS A 1 191 ? 29.235 -32.820 -13.047 1.00 55.28 191 LYS A CA 1
ATOM 1473 C C . LYS A 1 191 ? 27.747 -32.462 -12.911 1.00 55.28 191 LYS A C 1
ATOM 1475 O O . LYS A 1 191 ? 26.878 -33.238 -13.293 1.00 55.28 191 LYS A O 1
ATOM 1480 N N . LEU A 1 192 ? 27.430 -31.313 -12.317 1.00 59.03 192 LEU A N 1
ATOM 1481 C CA . LEU A 1 192 ? 26.042 -30.862 -12.194 1.00 59.03 192 LEU A CA 1
ATOM 1482 C C . LEU A 1 192 ? 25.697 -29.940 -13.367 1.00 59.03 192 LEU A C 1
ATOM 1484 O O . LEU A 1 192 ? 26.268 -28.855 -13.503 1.00 59.03 192 LEU A O 1
ATOM 1488 N N . LYS A 1 193 ? 24.761 -30.391 -14.212 1.00 65.31 193 LYS A N 1
ATOM 1489 C CA . LYS A 1 193 ? 24.242 -29.630 -15.356 1.00 65.31 193 LYS A CA 1
ATOM 1490 C C . LYS A 1 193 ? 23.614 -28.316 -14.879 1.00 65.31 193 LYS A C 1
ATOM 1492 O O . LYS A 1 193 ? 22.891 -28.273 -13.882 1.00 65.31 193 LYS A O 1
ATOM 1497 N N . ARG A 1 194 ? 23.899 -27.220 -15.587 1.00 62.19 194 ARG A N 1
ATOM 1498 C CA . ARG A 1 194 ? 23.310 -25.903 -15.305 1.00 62.19 194 ARG A CA 1
ATOM 1499 C C . ARG A 1 194 ? 21.916 -25.811 -15.923 1.00 62.19 194 ARG A C 1
ATOM 1501 O O . ARG A 1 194 ? 21.675 -26.301 -17.019 1.00 62.19 194 ARG A O 1
ATOM 1508 N N . ARG A 1 195 ? 21.002 -25.140 -15.222 1.00 42.12 195 ARG A N 1
ATOM 1509 C CA . ARG A 1 195 ? 19.616 -24.914 -15.654 1.00 42.12 195 ARG A CA 1
ATOM 1510 C C . ARG A 1 195 ? 19.607 -24.140 -16.986 1.00 42.12 195 ARG A C 1
ATOM 1512 O O . ARG A 1 195 ? 19.968 -22.965 -16.987 1.00 42.12 195 ARG A O 1
ATOM 1519 N N . GLY A 1 196 ? 19.235 -24.807 -18.084 1.00 56.66 196 GLY A N 1
ATOM 1520 C CA . GLY A 1 196 ? 19.191 -24.236 -19.440 1.00 56.66 196 GLY A CA 1
ATOM 1521 C C . GLY A 1 196 ? 19.831 -25.070 -20.564 1.00 56.66 196 GLY A C 1
ATOM 1522 O O . GLY A 1 196 ? 19.793 -24.622 -21.703 1.00 56.66 196 GLY A O 1
ATOM 1523 N N . GLU A 1 197 ? 20.401 -26.252 -20.295 1.00 48.00 197 GLU A N 1
ATOM 1524 C CA . GLU A 1 197 ? 20.736 -27.208 -21.368 1.00 48.00 197 GLU A CA 1
ATOM 1525 C C . GLU A 1 197 ? 19.450 -27.835 -21.928 1.00 48.00 197 GLU A C 1
ATOM 1527 O O . GLU A 1 197 ? 18.760 -28.573 -21.226 1.00 48.00 197 GLU A O 1
ATOM 1532 N N . VAL A 1 198 ? 19.121 -27.515 -23.182 1.00 51.19 198 VAL A N 1
ATOM 1533 C CA . VAL A 1 198 ? 18.125 -28.234 -23.985 1.00 51.19 198 VAL A CA 1
ATOM 1534 C C . VAL A 1 198 ? 18.858 -29.392 -24.661 1.00 51.19 198 VAL A C 1
ATOM 1536 O O . VAL A 1 198 ? 19.823 -29.163 -25.387 1.00 51.19 198 VAL A O 1
ATOM 1539 N N . GLU A 1 199 ? 18.444 -30.629 -24.389 1.00 51.16 199 GLU A N 1
ATOM 1540 C CA . GLU A 1 199 ? 18.897 -31.790 -25.157 1.00 51.16 199 GLU A CA 1
ATOM 1541 C C . GLU A 1 199 ? 18.149 -31.811 -26.496 1.00 51.16 199 GLU A C 1
ATOM 1543 O O . GLU A 1 199 ? 16.960 -32.121 -26.552 1.00 51.16 199 GLU A O 1
ATOM 1548 N N . ASP A 1 200 ? 18.847 -31.474 -27.583 1.00 54.03 200 ASP A N 1
ATOM 1549 C CA . ASP A 1 200 ? 18.392 -31.779 -28.939 1.00 54.03 200 ASP A CA 1
ATOM 1550 C C . ASP A 1 200 ? 18.508 -33.287 -29.157 1.00 54.03 200 ASP A C 1
ATOM 1552 O O . ASP A 1 200 ? 19.559 -33.817 -29.529 1.00 54.03 200 ASP A O 1
ATOM 1556 N N . THR A 1 201 ? 17.439 -34.028 -28.872 1.00 45.91 201 THR A N 1
ATOM 1557 C CA . THR A 1 201 ? 17.343 -35.431 -29.290 1.00 45.91 201 THR A CA 1
ATOM 1558 C C . THR A 1 201 ? 15.899 -35.846 -29.555 1.00 45.91 201 THR A C 1
ATOM 1560 O O . THR A 1 201 ? 15.339 -36.691 -28.869 1.00 45.91 201 THR A O 1
ATOM 1563 N N . PHE A 1 202 ? 15.310 -35.312 -30.625 1.00 41.88 202 PHE A N 1
ATOM 1564 C CA . PHE A 1 202 ? 14.303 -36.060 -31.377 1.00 41.88 202 PHE A CA 1
ATOM 1565 C C . PHE A 1 202 ? 14.957 -36.571 -32.658 1.00 41.88 202 PHE A C 1
ATOM 1567 O O . PHE A 1 202 ? 15.039 -35.872 -33.664 1.00 41.88 202 PHE A O 1
ATOM 1574 N N . LYS A 1 203 ? 15.460 -37.809 -32.605 1.00 50.28 203 LYS A N 1
ATOM 1575 C CA . LYS A 1 203 ? 15.644 -38.602 -33.819 1.00 50.28 203 LYS A CA 1
ATOM 1576 C C . LYS A 1 203 ? 14.256 -39.038 -34.266 1.00 50.28 203 LYS A C 1
ATOM 1578 O O . LYS A 1 203 ? 13.587 -39.790 -33.563 1.00 50.28 203 LYS A O 1
ATOM 1583 N N . THR A 1 204 ? 13.833 -38.524 -35.409 1.00 44.88 204 THR A N 1
ATOM 1584 C CA . THR A 1 204 ? 12.662 -38.974 -36.156 1.00 44.88 204 THR A CA 1
ATOM 1585 C C . THR A 1 204 ? 12.780 -40.478 -36.395 1.00 44.88 204 THR A C 1
ATOM 1587 O O . THR A 1 204 ? 13.796 -40.936 -36.916 1.00 44.88 204 THR A O 1
ATOM 1590 N N . ILE A 1 205 ? 11.761 -41.241 -36.010 1.00 48.72 205 ILE A N 1
ATOM 1591 C CA . ILE A 1 205 ? 11.566 -42.606 -36.496 1.00 48.72 205 ILE A CA 1
ATOM 1592 C C . ILE A 1 205 ? 10.387 -42.524 -37.461 1.00 48.72 205 ILE A C 1
ATOM 1594 O O . ILE A 1 205 ? 9.317 -42.044 -37.082 1.00 48.72 205 ILE A O 1
ATOM 1598 N N . GLY A 1 206 ? 10.664 -42.872 -38.718 1.00 41.03 206 GLY A N 1
ATOM 1599 C CA . GLY A 1 206 ? 9.665 -43.146 -39.747 1.00 41.03 206 GLY A CA 1
ATOM 1600 C C . GLY A 1 206 ? 9.186 -44.587 -39.698 1.00 41.03 206 GLY A C 1
ATOM 1601 O O . GLY A 1 206 ? 9.788 -45.385 -38.943 1.00 41.03 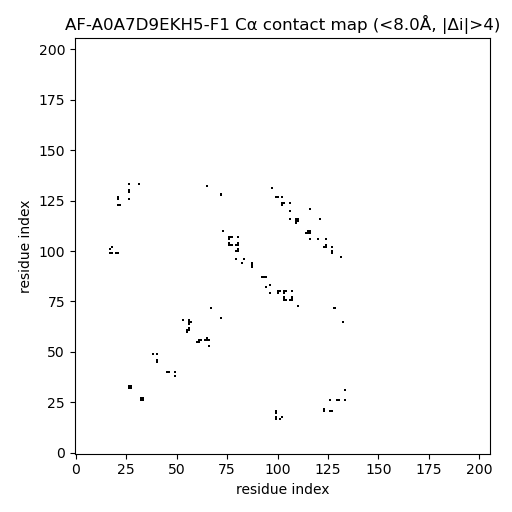206 GLY A O 1
#

InterPro domains:
  IPR026173 Sperm-associated antigen 17 [PTHR21963] (6-205)

Solvent-accessible surface area (backbone atoms only — not comparable to full-atom values): 13980 Å² total; per-residue (Å²): 138,82,84,80,83,80,77,80,76,76,61,76,69,68,78,44,48,56,56,53,49,57,72,67,54,78,76,66,50,99,93,43,78,80,84,91,82,88,89,76,71,89,50,80,68,46,48,57,56,52,48,51,55,48,49,45,35,72,72,53,79,37,69,96,52,83,87,86,49,70,70,58,53,56,49,50,29,52,54,51,36,49,54,62,77,54,59,68,52,96,89,52,78,79,77,84,70,65,85,60,54,65,56,24,59,72,47,41,61,30,64,75,72,70,46,83,69,54,68,72,58,46,53,51,48,52,50,49,52,52,46,53,50,50,55,53,49,52,54,50,52,53,51,55,50,53,53,52,52,55,59,55,62,73,67,78,78,85,86,87,88,86,84,88,86,82,89,84,84,85,83,90,84,91,87,84,90,86,89,80,86,72,80,77,76,80,79,87,83,72,93,70,84,65,96,80,77,78,83,91,75,81,79,85,81,130

Foldseek 3Di:
DDDDDDDPPDPPVVVCPLVVCLVPDDLDDPVDHDDDDDQDDPDPVSVVVVVVVVVCVVVCVPVVDDDDDPVVLLVVLVVLLVLVVPQDDPPDDNDPHDRSNVLSVVQNVCSVVVHDDPPVSVVSSVSSVSVVVVVVSVVVVVVVVVVVVVVVVVPPPDDDDDDDDDDDDDDDDDDDDDDDDDDDDDDDPDPDDDPPDDDPDDDDDD

Secondary structure (DSSP, 8-state):
-----------HHHHTHHHHHHHH--S-BTTB---------SSHHHHHHHHHHHHHHHTTSSTT-----HHHHHHHHHHHHHHHHTTT-TTS----PPTTTTHHHHHHHHHHHTPPPPHHHHHHHHHHHHHHHHHHHHHHHHHHHHHHHHHHHTTSS------------------------PPPPPP-------TT----------

Mean predicted aligned error: 16.81 Å

Radius of gyration: 30.96 Å; Cα contacts (8 Å, |Δi|>4): 71; chains: 1; bounding box: 85×98×56 Å

Organism: Paramuricea clavata (NCBI:txid317549)

pLDDT: mean 74.19, std 23.26, range [28.36, 97.44]

Sequence (206 aa):
MSKGKRTKSGSAHDINKWENGLVQAVVNEDAWKTCVFFLISNKPEDNVLINISSEVISTGLRKLFSIISKEQLLKEVKDFAKAIGSGGGKGKPAVKLPEFVEICEQVKPFIDQGEDIPPSLLAKLLKFKLLLLKTKDIERLEEAKKEKAKSASGKKGDKRAESPGKRSKSPKKKGKKGEAERPPSPKKDTKLKRRGEVEDTFKTIG